Protein AF-A0A426FHK0-F1 (afdb_monomer)

Mean predicted aligned error: 11.16 Å

Structure (mmCIF, N/CA/C/O backbone):
data_AF-A0A426FHK0-F1
#
_entry.id   AF-A0A426FHK0-F1
#
loop_
_atom_site.group_PDB
_atom_site.id
_atom_site.type_symbol
_atom_site.label_atom_id
_atom_site.label_alt_id
_atom_site.label_comp_id
_atom_site.label_asym_id
_atom_site.label_entity_id
_atom_site.label_seq_id
_atom_site.pdbx_PDB_ins_code
_atom_site.Cartn_x
_atom_site.Cartn_y
_atom_site.Cartn_z
_atom_site.occupancy
_atom_site.B_iso_or_equiv
_atom_site.auth_seq_id
_atom_site.auth_comp_id
_atom_site.auth_asym_id
_atom_site.auth_atom_id
_atom_site.pdbx_PDB_model_num
ATOM 1 N N . MET A 1 1 ? 9.676 7.635 10.823 1.00 52.94 1 MET A N 1
ATOM 2 C CA . MET A 1 1 ? 9.022 7.946 12.114 1.00 52.94 1 MET A CA 1
ATOM 3 C C . MET A 1 1 ? 7.771 7.082 12.224 1.00 52.94 1 MET A C 1
ATOM 5 O O . MET A 1 1 ? 7.200 6.759 11.187 1.00 52.94 1 MET A O 1
ATOM 9 N N . ASN A 1 2 ? 7.398 6.645 13.428 1.00 59.31 2 ASN A N 1
ATOM 10 C CA . ASN A 1 2 ? 6.154 5.900 13.650 1.00 59.31 2 ASN A CA 1
ATOM 11 C C . ASN A 1 2 ? 5.075 6.903 14.071 1.00 59.31 2 ASN A C 1
ATOM 13 O O . ASN A 1 2 ? 5.326 7.711 14.965 1.00 59.31 2 ASN A O 1
ATOM 17 N N . ASN A 1 3 ? 3.898 6.847 13.451 1.00 66.69 3 ASN A N 1
ATOM 18 C CA . ASN A 1 3 ? 2.766 7.690 13.818 1.00 66.69 3 ASN A CA 1
ATOM 19 C C . ASN A 1 3 ? 1.783 6.835 14.621 1.00 66.69 3 ASN A C 1
ATOM 21 O O . ASN A 1 3 ? 1.228 5.860 14.111 1.00 66.69 3 ASN A O 1
ATOM 25 N N . ILE A 1 4 ? 1.584 7.202 15.884 1.00 64.81 4 ILE A N 1
ATOM 26 C CA . ILE A 1 4 ? 0.626 6.554 16.781 1.00 64.81 4 ILE A CA 1
ATOM 27 C C . ILE A 1 4 ? -0.571 7.489 16.928 1.00 64.81 4 ILE A C 1
ATOM 29 O O . ILE A 1 4 ? -0.408 8.659 17.297 1.00 64.81 4 ILE A O 1
ATOM 33 N N . TYR A 1 5 ? -1.762 6.974 16.621 1.00 65.25 5 TYR A N 1
ATOM 34 C CA . TYR A 1 5 ? -3.020 7.693 16.774 1.00 65.25 5 TYR A CA 1
ATOM 35 C C . TYR A 1 5 ? -3.831 7.049 17.894 1.00 65.25 5 TYR A C 1
ATOM 37 O O . TYR A 1 5 ? -4.200 5.876 17.820 1.00 65.25 5 TYR A O 1
ATOM 45 N N . LYS A 1 6 ? -4.123 7.836 18.931 1.00 58.91 6 LYS A N 1
ATOM 46 C CA . LYS A 1 6 ? -4.996 7.431 20.034 1.00 58.91 6 LYS A CA 1
ATOM 47 C C . LYS A 1 6 ? -6.370 8.044 19.847 1.00 58.91 6 LYS A C 1
ATOM 49 O O . LYS A 1 6 ? -6.482 9.255 19.664 1.00 58.91 6 LYS A O 1
ATOM 54 N N . VAL A 1 7 ? -7.403 7.215 19.919 1.00 53.34 7 VAL A N 1
ATOM 55 C CA . VAL A 1 7 ? -8.799 7.657 19.933 1.00 53.34 7 VAL A CA 1
ATOM 56 C C . VAL A 1 7 ? -9.235 7.738 21.388 1.00 53.34 7 VAL A C 1
ATOM 58 O O . VAL A 1 7 ? -9.191 6.743 22.098 1.00 53.34 7 VAL A O 1
ATOM 61 N N . ILE A 1 8 ? -9.602 8.929 21.852 1.00 52.72 8 ILE A N 1
ATOM 62 C CA . ILE A 1 8 ? -9.967 9.183 23.248 1.00 52.72 8 ILE A CA 1
ATOM 63 C C . ILE A 1 8 ? -11.397 9.713 23.282 1.00 52.72 8 ILE A C 1
ATOM 65 O O . ILE A 1 8 ? -11.731 10.645 22.554 1.00 52.72 8 ILE A O 1
ATOM 69 N N . PHE A 1 9 ? -12.244 9.165 24.150 1.00 49.53 9 PHE A N 1
ATOM 70 C CA . PHE A 1 9 ? -13.566 9.733 24.398 1.00 49.53 9 PHE A CA 1
ATOM 71 C C . PHE A 1 9 ? -13.461 10.937 25.344 1.00 49.53 9 PHE A C 1
ATOM 73 O O . PHE A 1 9 ? -13.079 10.803 26.509 1.00 49.53 9 PHE A O 1
ATOM 80 N N . ASN A 1 10 ? -13.797 12.132 24.857 1.00 45.72 10 ASN A N 1
ATOM 81 C CA . ASN A 1 10 ? -13.840 13.337 25.676 1.00 45.72 10 ASN A CA 1
ATOM 82 C C . ASN A 1 10 ? -15.209 13.449 26.359 1.00 45.72 10 ASN A C 1
ATOM 84 O O . ASN A 1 10 ? -16.203 13.802 25.727 1.00 45.72 10 ASN A O 1
ATOM 88 N N . LYS A 1 11 ? -15.241 13.196 27.672 1.00 41.22 11 LYS A N 1
ATOM 89 C CA . LYS A 1 11 ? -16.465 13.250 28.489 1.00 41.22 11 LYS A CA 1
ATOM 90 C C . LYS A 1 11 ? -17.076 14.653 28.599 1.00 41.22 11 LYS A C 1
ATOM 92 O O . LYS A 1 11 ? -18.283 14.758 28.773 1.00 41.22 11 LYS A O 1
ATOM 97 N N . ASN A 1 12 ? -16.277 15.713 28.467 1.00 42.00 12 ASN A N 1
ATOM 98 C CA . ASN A 1 12 ? -16.746 17.098 28.605 1.00 42.00 12 ASN A CA 1
ATOM 99 C C . ASN A 1 12 ? -17.460 17.591 27.346 1.00 42.00 12 ASN A C 1
ATOM 101 O O . ASN A 1 12 ? -18.351 18.429 27.429 1.00 42.00 12 ASN A O 1
ATOM 105 N N . THR A 1 13 ? -17.050 17.091 26.181 1.00 43.50 13 THR A N 1
ATOM 106 C CA . THR A 1 13 ? -17.640 17.463 24.890 1.00 43.50 13 THR A CA 1
ATOM 107 C C . THR A 1 13 ? -18.453 16.344 24.248 1.00 43.50 13 THR A C 1
ATOM 109 O O . THR A 1 13 ? -18.958 16.537 23.149 1.00 43.50 13 THR A O 1
ATOM 112 N N . GLN A 1 14 ? -18.576 15.193 24.919 1.00 46.47 14 GLN A N 1
ATOM 113 C CA . GLN A 1 14 ? -19.264 13.991 24.433 1.00 46.47 14 GLN A CA 1
ATOM 114 C C . GLN A 1 14 ? -18.861 13.600 22.999 1.00 46.47 14 GLN A C 1
ATOM 116 O O . GLN A 1 14 ? -19.688 13.187 22.193 1.00 46.47 14 GLN A O 1
ATOM 121 N N . GLN A 1 15 ? -17.571 13.731 22.674 1.00 45.12 15 GLN A N 1
ATOM 122 C CA . GLN A 1 15 ? -17.046 13.459 21.333 1.00 45.12 15 GLN A CA 1
ATOM 123 C C . GLN A 1 15 ? -15.801 12.569 21.392 1.00 45.12 15 GLN A C 1
ATOM 125 O O . GLN A 1 15 ? -15.019 12.635 22.345 1.00 45.12 15 GLN A O 1
ATOM 130 N N . PHE A 1 16 ? -15.560 11.787 20.341 1.00 46.69 16 PHE A N 1
ATOM 131 C CA . PHE A 1 16 ? -14.276 11.116 20.147 1.00 46.69 16 PHE A CA 1
ATOM 132 C C . PHE A 1 16 ? -13.240 12.118 19.621 1.00 46.69 16 PHE A C 1
ATOM 134 O O . PHE A 1 16 ? -13.472 12.817 18.636 1.00 46.69 16 PHE A O 1
ATOM 141 N N . VAL A 1 17 ? -12.091 12.199 20.289 1.00 49.06 17 VAL A N 1
ATOM 142 C CA . VAL A 1 17 ? -10.959 13.059 19.933 1.00 49.06 17 VAL A CA 1
ATOM 143 C C . VAL A 1 17 ? -9.779 12.179 19.563 1.00 49.06 17 VAL A C 1
ATOM 145 O O . VAL A 1 17 ? -9.379 11.303 20.327 1.00 49.06 17 VAL A O 1
ATOM 148 N N . VAL A 1 18 ? -9.196 12.440 18.397 1.00 51.94 18 VAL A N 1
ATOM 149 C CA . VAL A 1 18 ? -8.001 11.730 17.941 1.00 51.94 18 VAL A CA 1
ATOM 150 C C . VAL A 1 18 ? -6.781 12.552 18.281 1.0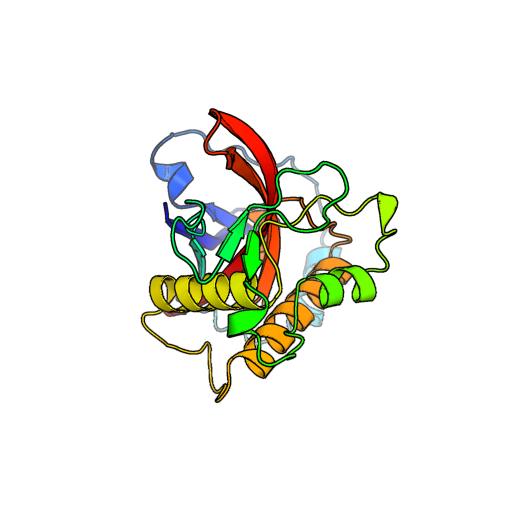0 51.94 18 VAL A C 1
ATOM 152 O O . VAL A 1 18 ? -6.649 13.691 17.834 1.00 51.94 18 VAL A O 1
ATOM 155 N N . VAL A 1 19 ? -5.880 11.971 19.060 1.00 56.06 19 VAL A N 1
ATOM 156 C CA . VAL A 1 19 ? -4.617 12.598 19.430 1.00 56.06 19 VAL A CA 1
ATOM 157 C C . VAL A 1 19 ? -3.503 11.836 18.728 1.00 56.06 19 VAL A C 1
ATOM 159 O O . VAL A 1 19 ? -3.281 10.657 19.004 1.00 56.06 19 VAL A O 1
ATOM 162 N N . SER A 1 20 ? -2.802 12.496 17.806 1.00 54.25 20 SER A N 1
ATOM 163 C CA . SER A 1 20 ? -1.524 11.983 1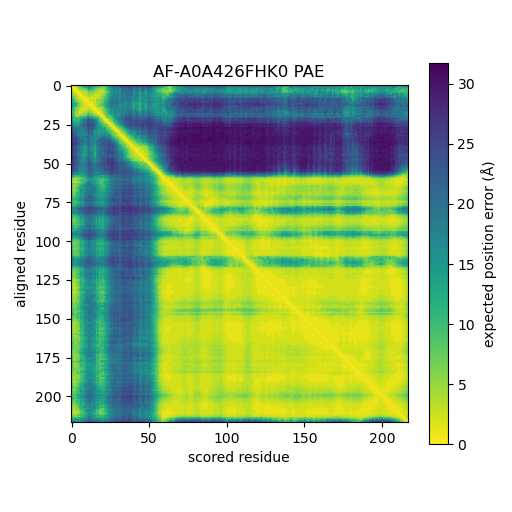7.318 1.00 54.25 20 SER A CA 1
ATOM 164 C C . SER A 1 20 ? -0.461 12.241 18.386 1.00 54.25 20 SER A C 1
ATOM 166 O O . SER A 1 20 ? -0.348 13.351 18.909 1.00 54.25 20 SER A O 1
ATOM 168 N N . GLU A 1 21 ? 0.347 11.238 18.730 1.00 54.12 21 GLU A N 1
ATOM 169 C CA . GLU A 1 21 ? 1.412 11.440 19.728 1.00 54.12 21 GLU A CA 1
ATOM 170 C C . GLU A 1 21 ? 2.512 12.399 19.237 1.00 54.12 21 GLU A C 1
ATOM 172 O O . GLU A 1 21 ? 3.200 13.017 20.047 1.00 54.12 21 GLU A O 1
ATOM 177 N N . LEU A 1 22 ? 2.596 12.638 17.924 1.00 44.56 22 LEU A N 1
ATOM 178 C CA . LEU A 1 22 ? 3.466 13.659 17.332 1.00 44.56 22 LEU A CA 1
ATOM 179 C C . LEU A 1 22 ? 3.013 15.102 17.618 1.00 44.56 22 LEU A C 1
ATOM 181 O O . LEU A 1 22 ? 3.840 16.007 17.595 1.00 44.56 22 LEU A O 1
ATOM 185 N N . ALA A 1 23 ? 1.744 15.337 17.971 1.00 39.69 23 ALA A N 1
ATOM 186 C CA . ALA A 1 23 ? 1.273 16.668 18.365 1.00 39.69 23 ALA A CA 1
ATOM 187 C C . ALA A 1 23 ? 1.668 17.054 19.805 1.00 39.69 23 ALA A C 1
ATOM 189 O O . ALA A 1 23 ? 1.521 18.213 20.190 1.00 39.69 23 ALA A O 1
ATOM 190 N N . LYS A 1 24 ? 2.200 16.120 20.613 1.00 42.47 24 LYS A N 1
ATOM 191 C CA . LYS A 1 24 ? 2.688 16.434 21.969 1.00 42.47 24 LYS A CA 1
ATOM 192 C C . LYS A 1 24 ? 4.061 17.110 21.990 1.00 42.47 24 LYS A C 1
ATOM 194 O O . LYS A 1 24 ? 4.387 17.724 23.000 1.00 42.47 24 LYS A O 1
ATOM 199 N N . SER A 1 25 ? 4.846 17.046 20.907 1.00 40.22 25 SER A N 1
ATOM 200 C CA . SER A 1 25 ? 6.163 17.707 20.840 1.00 40.22 25 SER A CA 1
ATOM 201 C C . SER A 1 25 ? 6.130 19.110 20.215 1.00 40.22 25 SER A C 1
ATOM 203 O O . SER A 1 25 ? 7.116 19.836 20.315 1.00 40.22 25 SER A O 1
ATOM 205 N N . SER A 1 26 ? 5.012 19.535 19.619 1.00 36.97 26 SER A N 1
ATOM 206 C CA . SER A 1 26 ? 4.812 20.910 19.151 1.00 36.97 26 SER A CA 1
ATOM 207 C C . SER A 1 26 ? 3.471 21.417 19.674 1.00 36.97 26 SER A C 1
ATOM 209 O O . SER A 1 26 ? 2.427 21.101 19.110 1.00 36.97 26 SER A O 1
ATOM 211 N N . GLY A 1 27 ? 3.480 22.156 20.784 1.00 35.62 27 GLY A N 1
ATOM 212 C CA . GLY A 1 27 ? 2.279 22.559 21.524 1.00 35.62 27 GLY A CA 1
ATOM 213 C C . GLY A 1 27 ? 1.307 23.474 20.767 1.00 35.62 27 GLY A C 1
ATOM 214 O O . GLY A 1 27 ? 1.214 24.656 21.082 1.00 35.62 27 GLY A O 1
ATOM 215 N N . LYS A 1 28 ? 0.544 22.934 19.811 1.00 34.41 28 LYS A N 1
ATOM 216 C CA . LYS A 1 28 ? -0.629 23.575 19.200 1.00 34.41 28 LYS A CA 1
ATOM 217 C C . LYS A 1 28 ? -1.689 22.526 18.859 1.00 34.41 28 LYS A C 1
ATOM 219 O O . LYS A 1 28 ? -1.675 21.919 17.796 1.00 34.41 28 LYS A O 1
ATOM 224 N N . SER A 1 29 ? -2.635 22.339 19.772 1.00 33.22 29 SER A N 1
ATOM 225 C CA . SER A 1 29 ? -3.920 21.695 19.506 1.00 33.22 29 SER A CA 1
ATOM 226 C C . SER A 1 29 ? -4.782 22.616 18.635 1.00 33.22 29 SER A C 1
ATOM 228 O O . SER A 1 29 ? -5.202 23.674 19.104 1.00 33.22 29 SER A O 1
ATOM 230 N N . SER A 1 30 ? -5.067 22.237 17.389 1.00 34.22 30 SER A N 1
ATOM 231 C CA . SER A 1 30 ? -6.123 22.865 16.588 1.00 34.22 30 SER A CA 1
ATOM 232 C C . SER A 1 30 ? -7.425 22.080 16.764 1.00 34.22 30 SER A C 1
ATOM 234 O O . SER A 1 30 ? -7.555 20.937 16.333 1.00 34.22 30 SER A O 1
ATOM 236 N N . ALA A 1 31 ? -8.392 22.687 17.452 1.00 33.94 31 ALA A N 1
ATOM 237 C CA . ALA A 1 31 ? -9.760 22.185 17.525 1.00 33.94 31 ALA A CA 1
ATOM 238 C C . ALA A 1 31 ? -10.475 22.423 16.181 1.00 33.94 31 ALA A C 1
ATOM 240 O O . ALA A 1 31 ? -10.338 23.493 15.588 1.00 33.94 31 ALA A O 1
ATOM 241 N N . LEU A 1 32 ? -11.238 21.434 15.707 1.00 30.78 32 LEU A N 1
ATOM 242 C CA . LEU A 1 32 ? -12.152 21.581 14.568 1.00 30.78 32 LEU A CA 1
ATOM 243 C C . LEU A 1 32 ? -13.399 22.399 14.973 1.00 30.78 32 LEU A C 1
ATOM 245 O O . LEU A 1 32 ? -13.741 22.431 16.160 1.00 30.78 32 LEU A O 1
ATOM 249 N N . PRO A 1 33 ? -14.068 23.083 14.021 1.00 28.50 33 PRO A N 1
ATOM 250 C CA . PRO A 1 33 ? -15.109 24.049 14.330 1.00 28.50 33 PRO A CA 1
ATOM 251 C C . PRO A 1 33 ? -16.371 23.389 14.887 1.00 28.50 33 PRO A C 1
ATOM 253 O O . PRO A 1 33 ? -16.770 22.292 14.502 1.00 28.50 33 PRO A O 1
ATOM 256 N N . LYS A 1 34 ? -16.993 24.125 15.803 1.00 29.39 34 LYS A N 1
ATOM 257 C CA . LYS A 1 34 ? -18.171 23.779 16.595 1.00 29.39 34 LYS A CA 1
ATOM 258 C C . LYS A 1 34 ? -19.403 23.651 15.684 1.00 29.39 34 LYS A C 1
ATOM 260 O O . LYS A 1 34 ? -20.061 24.648 15.406 1.00 29.39 34 LYS A O 1
ATOM 265 N N . ALA A 1 35 ? -19.718 22.449 15.210 1.00 34.94 35 ALA A N 1
ATOM 266 C CA . ALA A 1 35 ? -21.055 22.158 14.701 1.00 34.94 35 ALA A CA 1
ATOM 267 C C . ALA A 1 35 ? -21.950 21.854 15.909 1.00 34.94 35 ALA A C 1
ATOM 269 O O . ALA A 1 35 ? -21.649 20.967 16.705 1.00 34.94 35 ALA A O 1
ATOM 270 N N . GLN A 1 36 ? -22.996 22.652 16.096 1.00 36.56 36 GLN A N 1
ATOM 271 C CA . GLN A 1 36 ? -23.990 22.464 17.145 1.00 36.56 36 GLN A CA 1
ATOM 272 C C . GLN A 1 36 ? -24.935 21.359 16.674 1.00 36.56 36 GLN A C 1
ATOM 274 O O . GLN A 1 36 ? -25.621 21.529 15.669 1.00 36.56 36 GLN A O 1
ATOM 279 N N . VAL A 1 37 ? -24.892 20.199 17.326 1.00 36.31 37 VAL A N 1
ATOM 280 C CA . VAL A 1 37 ? -25.659 19.026 16.902 1.00 36.31 37 VAL A CA 1
ATOM 281 C C . VAL A 1 37 ? -26.637 18.657 18.011 1.00 36.31 37 VAL A C 1
ATOM 283 O O . VAL A 1 37 ? -26.233 18.187 19.071 1.00 36.31 37 VAL A O 1
ATOM 286 N N . ASP A 1 38 ? -27.918 18.933 17.767 1.00 34.78 38 ASP A N 1
ATOM 287 C CA . ASP A 1 38 ? -29.021 18.673 18.692 1.00 34.78 38 ASP A CA 1
ATOM 288 C C . ASP A 1 38 ? -29.294 17.168 18.882 1.00 34.78 38 ASP A C 1
ATOM 290 O O . ASP A 1 38 ? -28.879 16.318 18.088 1.00 34.78 38 ASP A O 1
ATOM 294 N N . GLY A 1 39 ? -30.033 16.852 19.955 1.00 34.59 39 GLY A N 1
ATOM 295 C CA . GLY A 1 39 ? -30.233 15.531 20.576 1.00 34.59 39 G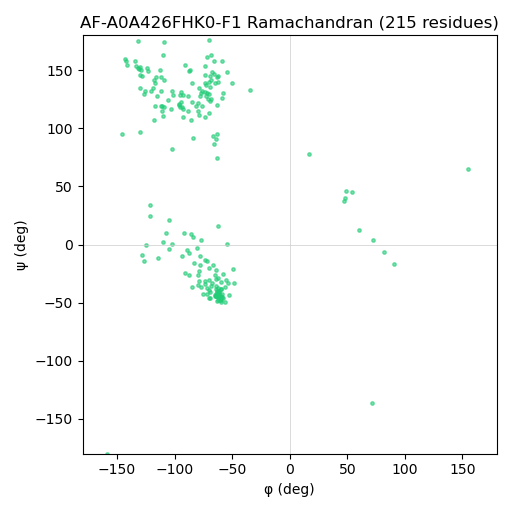LY A CA 1
ATOM 296 C C . GLY A 1 39 ? -30.737 14.368 19.707 1.00 34.59 39 GLY A C 1
ATOM 297 O O . GLY A 1 39 ? -30.834 13.247 20.203 1.00 34.59 39 GLY A O 1
ATOM 298 N N . LEU A 1 40 ? -30.973 14.573 18.410 1.00 38.34 40 LEU A N 1
ATOM 299 C CA . LEU A 1 40 ? -31.176 13.488 17.445 1.00 38.34 40 LEU A CA 1
ATOM 300 C C . LEU A 1 40 ? -29.920 12.619 17.277 1.00 38.34 40 LEU A C 1
ATOM 302 O O . LEU A 1 40 ? -30.044 11.418 17.049 1.00 38.34 40 LEU A O 1
ATOM 306 N N . PHE A 1 41 ? -28.718 13.179 17.465 1.00 41.66 41 PHE A N 1
ATOM 307 C CA . PHE A 1 41 ? -27.481 12.390 17.431 1.00 41.66 41 PHE A CA 1
ATOM 308 C C . PHE A 1 41 ? -27.366 11.409 18.604 1.00 41.66 41 PHE A C 1
ATOM 310 O O . PHE A 1 41 ? -26.851 10.312 18.419 1.00 41.66 41 PHE A O 1
ATOM 317 N N . SER A 1 42 ? -27.888 11.758 19.784 1.00 37.00 42 SER A N 1
ATOM 318 C CA . SER A 1 42 ? -27.840 10.882 20.965 1.00 37.00 42 SER A CA 1
ATOM 319 C C . SER A 1 42 ? -28.742 9.656 20.809 1.00 37.00 42 SER A C 1
ATOM 321 O O . SER A 1 42 ? -28.341 8.548 21.152 1.00 37.00 42 SER A O 1
ATOM 323 N N . LEU A 1 43 ? -29.945 9.837 20.256 1.00 36.16 43 LEU A N 1
ATOM 324 C CA . LEU A 1 43 ? -30.899 8.742 20.038 1.00 36.16 43 LEU A CA 1
ATOM 325 C C . LEU A 1 43 ? -30.483 7.831 18.875 1.00 36.16 43 LEU A C 1
ATOM 327 O O . LEU A 1 43 ? -30.707 6.621 18.920 1.00 36.16 43 LEU A O 1
ATOM 331 N N . LEU A 1 44 ? -29.852 8.396 17.839 1.00 42.56 44 LEU A N 1
ATOM 332 C CA . LEU A 1 44 ? -29.275 7.610 16.749 1.00 42.56 44 LEU A CA 1
ATOM 333 C C . LEU A 1 44 ? -28.065 6.792 17.237 1.00 42.56 44 LEU A C 1
ATOM 335 O O . LEU A 1 44 ? -27.872 5.662 16.801 1.00 42.56 44 LEU A O 1
ATOM 339 N N . PHE A 1 45 ? -27.274 7.341 18.164 1.00 43.75 45 PHE A N 1
ATOM 340 C CA . PHE A 1 45 ? -26.085 6.697 18.720 1.00 43.75 45 PHE A CA 1
ATOM 341 C C . PHE A 1 45 ? -26.426 5.489 19.606 1.00 43.75 45 PHE A C 1
ATOM 343 O O . PHE A 1 45 ? -25.845 4.424 19.415 1.00 43.75 45 PHE A O 1
ATOM 350 N N . GLU A 1 46 ? -27.404 5.592 20.511 1.00 38.47 46 GLU A N 1
ATOM 351 C CA . GLU A 1 46 ? -27.800 4.439 21.339 1.00 38.47 46 GLU A CA 1
ATOM 352 C C . GLU A 1 46 ? -28.386 3.282 20.516 1.00 38.47 46 GLU A C 1
ATOM 354 O O . GLU A 1 46 ? -28.113 2.119 20.809 1.00 38.47 46 GLU A O 1
ATOM 359 N N . ASN A 1 47 ? -29.128 3.583 19.445 1.00 43.53 47 ASN A N 1
ATOM 360 C CA . ASN A 1 47 ? -29.720 2.556 18.583 1.00 43.53 47 ASN A CA 1
ATOM 361 C C . ASN A 1 47 ? -28.730 1.941 17.576 1.00 43.53 47 ASN A C 1
ATOM 363 O O . ASN A 1 47 ? -28.921 0.797 17.169 1.00 43.53 47 ASN A O 1
ATOM 367 N N . LEU A 1 48 ? -27.677 2.664 17.171 1.00 45.38 48 LEU A N 1
ATOM 368 C CA . LEU A 1 48 ? -26.652 2.154 16.245 1.00 45.38 48 LEU A CA 1
ATOM 369 C C . LEU A 1 48 ? -25.462 1.485 16.953 1.00 45.38 48 LEU A C 1
ATOM 371 O O . LEU A 1 48 ? -24.807 0.636 16.351 1.00 45.38 48 LEU A O 1
ATOM 375 N N . PHE A 1 49 ? -25.187 1.834 18.215 1.00 43.72 49 PHE A N 1
ATOM 376 C CA . PHE A 1 49 ? -24.051 1.329 19.003 1.00 43.72 49 PHE A CA 1
ATOM 377 C C . PHE A 1 49 ? -24.496 0.620 20.292 1.00 43.72 49 PHE A C 1
ATOM 379 O O . PHE A 1 49 ? -23.821 0.713 21.316 1.00 43.72 49 PHE A O 1
ATOM 386 N N . GLY A 1 50 ? -25.647 -0.060 20.225 1.00 35.44 50 GLY A N 1
ATOM 387 C CA . GLY A 1 50 ? -26.372 -0.656 21.346 1.00 35.44 50 GLY A CA 1
ATOM 388 C C . GLY A 1 50 ? -25.518 -1.219 22.484 1.00 35.44 50 GLY A C 1
ATOM 389 O O . GLY A 1 50 ? -24.564 -1.961 22.264 1.00 35.44 50 GLY A O 1
ATOM 390 N N . ASN A 1 51 ? -25.924 -0.860 23.706 1.00 39.16 51 ASN A N 1
ATOM 391 C CA . ASN A 1 51 ? -25.733 -1.558 24.980 1.00 39.16 51 ASN A CA 1
ATOM 392 C C . ASN A 1 51 ? -24.643 -2.640 24.980 1.00 39.16 51 ASN A C 1
ATOM 394 O O . ASN A 1 51 ? -24.967 -3.820 24.894 1.00 39.16 51 ASN A O 1
ATOM 398 N N . ASN A 1 52 ? -23.377 -2.213 25.057 1.00 38.00 52 ASN A N 1
ATOM 399 C CA . ASN A 1 52 ? -22.206 -2.883 25.655 1.00 38.00 52 ASN A CA 1
ATOM 400 C C . ASN A 1 52 ? -20.919 -2.360 24.997 1.00 38.00 52 ASN A C 1
ATOM 402 O O . ASN A 1 52 ? -20.184 -3.107 24.351 1.00 38.00 52 ASN A O 1
ATOM 406 N N . ILE A 1 53 ? -20.598 -1.077 25.179 1.00 39.31 53 ILE A N 1
ATOM 407 C CA . ILE A 1 53 ? -19.231 -0.620 24.911 1.00 39.31 53 ILE A CA 1
ATOM 408 C C . ILE A 1 53 ? -18.409 -0.915 26.162 1.00 39.31 53 ILE A C 1
ATOM 410 O O . ILE A 1 53 ? -18.320 -0.104 27.083 1.00 39.31 53 ILE A O 1
ATOM 414 N N . ASN A 1 54 ? -17.796 -2.096 26.197 1.00 37.91 54 ASN A N 1
ATOM 415 C CA . ASN A 1 54 ? -16.536 -2.236 26.912 1.00 37.91 54 ASN A CA 1
ATOM 416 C C . ASN A 1 54 ? -15.568 -1.305 26.168 1.00 37.91 54 ASN A C 1
ATOM 418 O O . ASN A 1 54 ? -15.095 -1.632 25.079 1.00 37.91 54 ASN A O 1
ATOM 422 N N . LEU A 1 55 ? -15.416 -0.074 26.663 1.00 42.72 55 LEU A N 1
ATOM 423 C CA . LEU A 1 55 ? -14.503 0.913 26.102 1.00 42.72 55 LEU A CA 1
ATOM 424 C C . LEU A 1 55 ? -13.094 0.353 26.283 1.00 42.72 55 LEU A C 1
ATOM 426 O O . LEU A 1 55 ? -12.478 0.532 27.331 1.00 42.72 55 LEU A O 1
ATOM 430 N N . ASN A 1 56 ? -12.610 -0.379 25.282 1.00 43.16 56 ASN A N 1
ATOM 431 C CA . ASN A 1 56 ? -11.241 -0.856 25.239 1.00 43.16 56 ASN A CA 1
ATOM 432 C C . ASN A 1 56 ? -10.321 0.365 25.115 1.00 43.16 56 ASN A C 1
ATOM 434 O O . ASN A 1 56 ? -9.871 0.713 24.027 1.00 43.16 56 ASN A O 1
ATOM 438 N N . ASP A 1 57 ? -9.966 0.961 26.253 1.00 51.34 57 ASP A N 1
ATOM 439 C CA . ASP A 1 57 ? -8.916 1.978 26.460 1.00 51.34 57 ASP A CA 1
ATOM 440 C C . ASP A 1 57 ? -7.495 1.441 26.112 1.00 51.34 57 ASP A C 1
ATOM 442 O O . ASP A 1 57 ? -6.457 1.993 26.491 1.00 51.34 57 ASP A O 1
ATOM 446 N N . HIS A 1 58 ? -7.453 0.319 25.385 1.00 54.09 58 HIS A N 1
ATOM 447 C CA . HIS A 1 58 ? -6.311 -0.532 25.084 1.00 54.09 58 HIS A CA 1
ATOM 448 C C . HIS A 1 58 ? -6.094 -0.752 23.581 1.00 54.09 58 HIS A C 1
ATOM 450 O O . HIS A 1 58 ? -5.159 -1.466 23.232 1.00 54.09 58 HIS A O 1
ATOM 456 N N . GLN A 1 59 ? -6.920 -0.186 22.691 1.00 61.38 59 GLN A N 1
ATOM 457 C CA . GLN A 1 59 ? -6.754 -0.361 21.245 1.00 61.38 59 GLN A CA 1
ATOM 458 C C . GLN A 1 59 ? -6.343 0.957 20.580 1.00 61.38 59 GLN A C 1
ATOM 460 O O . GLN A 1 59 ? -7.068 1.948 20.628 1.00 61.38 59 GLN A O 1
ATOM 465 N N . GLU A 1 60 ? -5.168 0.973 19.954 1.00 77.69 60 GLU A N 1
ATOM 466 C CA . GLU A 1 60 ? -4.665 2.120 19.192 1.00 77.69 60 GLU A CA 1
ATOM 467 C C . GLU A 1 60 ? -4.343 1.716 17.755 1.00 77.69 60 GLU A C 1
ATOM 469 O O . GLU A 1 60 ? -3.956 0.575 17.495 1.00 77.69 60 GLU A O 1
ATOM 474 N N . VAL A 1 61 ? -4.484 2.661 16.822 1.00 84.56 61 VAL A N 1
ATOM 475 C CA . VAL A 1 61 ? -4.074 2.448 15.433 1.00 84.56 61 VAL A CA 1
ATOM 476 C C . VAL A 1 61 ? -2.658 2.975 15.262 1.00 84.56 61 VAL A C 1
ATOM 478 O O . VAL A 1 61 ? -2.366 4.153 15.496 1.00 84.56 61 VAL A O 1
ATOM 481 N N . ARG A 1 62 ? -1.769 2.088 14.829 1.00 86.25 62 ARG A N 1
ATOM 482 C CA . ARG A 1 62 ? -0.372 2.388 14.542 1.00 86.25 62 ARG A CA 1
ATOM 483 C C . ARG A 1 62 ? -0.131 2.347 13.040 1.00 86.25 62 ARG A C 1
ATOM 485 O O . ARG A 1 62 ? -0.631 1.475 12.334 1.00 86.25 62 ARG A O 1
ATOM 492 N N . THR A 1 63 ? 0.692 3.270 12.565 1.00 91.56 63 THR A N 1
ATOM 493 C CA . THR A 1 63 ? 1.224 3.258 11.201 1.00 91.56 63 THR A CA 1
ATOM 494 C C . THR A 1 63 ? 2.662 3.767 11.205 1.00 91.56 63 THR A C 1
ATOM 496 O O . THR A 1 63 ? 3.104 4.444 12.138 1.00 91.56 63 THR A O 1
ATOM 499 N N . ILE A 1 64 ? 3.418 3.445 10.165 1.00 88.88 64 ILE A N 1
ATOM 500 C CA . ILE A 1 64 ? 4.785 3.927 9.979 1.00 88.88 64 ILE A CA 1
ATOM 501 C C . ILE A 1 64 ? 4.953 4.418 8.552 1.00 88.88 64 ILE A C 1
ATOM 503 O O . ILE A 1 64 ? 4.302 3.917 7.640 1.00 88.88 64 ILE A O 1
ATOM 507 N N . THR A 1 65 ? 5.875 5.351 8.339 1.00 86.06 65 THR A N 1
ATOM 508 C CA . THR A 1 65 ? 6.336 5.632 6.978 1.00 86.06 65 THR A CA 1
ATOM 509 C C . THR A 1 65 ? 7.133 4.420 6.466 1.00 86.06 65 THR A C 1
ATOM 511 O O . THR A 1 65 ? 8.080 3.991 7.152 1.00 86.06 65 THR A O 1
ATOM 514 N N . PRO A 1 66 ? 6.771 3.847 5.302 1.00 87.75 66 PRO A N 1
ATOM 515 C CA . PRO A 1 66 ? 7.551 2.793 4.654 1.00 87.75 66 PRO A CA 1
ATOM 516 C C . PRO A 1 66 ? 8.972 3.275 4.335 1.00 87.75 66 PRO A C 1
ATOM 518 O O . PRO A 1 66 ? 9.221 4.477 4.245 1.00 87.75 66 PRO A O 1
ATOM 521 N N . ASN A 1 67 ? 9.927 2.356 4.165 1.00 87.00 67 ASN A N 1
ATOM 522 C CA . ASN A 1 67 ? 11.252 2.751 3.688 1.00 87.00 67 ASN A CA 1
ATOM 523 C C . ASN A 1 67 ? 11.169 3.092 2.193 1.00 87.00 67 ASN A C 1
ATOM 525 O O . ASN A 1 67 ? 10.996 2.196 1.372 1.00 87.00 67 ASN A O 1
ATOM 529 N N . LEU A 1 68 ? 11.298 4.379 1.865 1.00 90.50 68 LEU A N 1
ATOM 530 C CA . LEU A 1 68 ? 11.233 4.885 0.491 1.00 90.50 68 LEU A CA 1
ATOM 531 C C . LEU A 1 68 ? 12.607 4.971 -0.190 1.00 90.50 68 LEU A C 1
ATOM 533 O O . LEU A 1 68 ? 12.728 5.554 -1.266 1.00 90.50 68 LEU A O 1
ATOM 537 N N . GLN A 1 69 ? 13.656 4.417 0.425 1.00 91.81 69 GLN A N 1
ATOM 538 C CA . GLN A 1 69 ? 14.945 4.270 -0.242 1.00 91.81 69 GLN A CA 1
ATOM 539 C C . GLN A 1 69 ? 14.790 3.344 -1.449 1.00 91.81 69 GLN A C 1
ATOM 541 O O . GLN A 1 69 ? 14.403 2.178 -1.323 1.00 91.81 69 GLN A O 1
ATOM 546 N N . LEU A 1 70 ? 15.098 3.885 -2.627 1.00 93.19 70 LEU A N 1
ATOM 547 C CA . LEU A 1 70 ? 15.030 3.137 -3.871 1.00 93.19 70 LEU A CA 1
ATOM 548 C C . LEU A 1 70 ? 16.068 2.003 -3.863 1.00 93.19 70 LEU A C 1
ATOM 550 O O . LEU A 1 70 ? 17.191 2.201 -3.389 1.00 93.19 70 LEU A O 1
ATOM 554 N N . PRO A 1 71 ? 15.710 0.808 -4.360 1.00 93.06 71 PRO A N 1
ATOM 555 C CA . PRO A 1 71 ? 16.625 -0.325 -4.377 1.00 93.06 71 PRO A CA 1
ATOM 556 C C . PRO A 1 71 ? 17.822 -0.067 -5.302 1.00 93.06 71 PRO A C 1
ATOM 558 O O . PRO A 1 71 ? 17.682 0.555 -6.352 1.00 93.06 71 PRO A O 1
ATOM 561 N N . ASN A 1 72 ? 18.992 -0.602 -4.935 1.00 91.81 72 ASN A N 1
ATOM 562 C CA . ASN A 1 72 ? 20.204 -0.594 -5.769 1.00 91.81 72 ASN A CA 1
ATOM 563 C C . ASN A 1 72 ? 20.738 -2.009 -6.079 1.00 91.81 72 ASN A C 1
ATOM 565 O O . ASN A 1 72 ? 21.931 -2.198 -6.312 1.00 91.81 72 ASN A O 1
ATOM 569 N N . ASN A 1 73 ? 19.867 -3.015 -6.034 1.00 92.31 73 ASN A N 1
ATOM 570 C CA . ASN A 1 73 ? 20.221 -4.415 -6.260 1.00 92.31 73 ASN A CA 1
ATOM 571 C C . ASN A 1 73 ? 19.663 -4.920 -7.602 1.00 92.31 73 ASN A C 1
ATOM 573 O O . ASN A 1 73 ? 18.912 -4.217 -8.265 1.00 92.31 73 ASN A O 1
ATOM 577 N N . ARG A 1 74 ? 20.019 -6.151 -7.990 1.00 92.25 74 ARG A N 1
ATOM 578 C CA . ARG A 1 74 ? 19.613 -6.750 -9.276 1.00 92.25 74 ARG A CA 1
ATOM 579 C C . ARG A 1 74 ? 18.202 -7.345 -9.303 1.00 92.25 74 ARG A C 1
ATOM 581 O O . ARG A 1 74 ? 17.793 -7.828 -10.341 1.00 92.25 74 ARG A O 1
ATOM 588 N N . ILE A 1 75 ? 17.477 -7.340 -8.185 1.00 93.12 75 ILE A N 1
ATOM 589 C CA . ILE A 1 75 ? 16.098 -7.855 -8.146 1.00 93.12 75 ILE A CA 1
ATOM 590 C C . ILE A 1 75 ? 15.130 -6.814 -8.722 1.00 93.12 75 ILE A C 1
ATOM 592 O O . ILE A 1 75 ? 14.040 -7.167 -9.158 1.00 93.12 75 ILE A O 1
ATOM 596 N N . TYR A 1 76 ? 15.518 -5.535 -8.717 1.00 94.31 76 TYR A N 1
ATOM 597 C CA . TYR A 1 76 ? 14.651 -4.432 -9.107 1.00 94.31 76 TYR A CA 1
ATOM 598 C C . TYR A 1 76 ? 15.299 -3.528 -10.153 1.00 94.31 76 TYR A C 1
ATOM 600 O O . TYR A 1 76 ? 16.492 -3.229 -10.094 1.00 94.31 76 TYR A O 1
ATOM 608 N N . CYS A 1 77 ? 14.468 -3.009 -11.047 1.00 91.69 77 CYS A N 1
ATOM 609 C CA . CYS A 1 77 ? 14.802 -1.984 -12.021 1.00 91.69 77 CYS A CA 1
ATOM 610 C C . CYS A 1 77 ? 14.073 -0.675 -11.679 1.00 91.69 77 CYS A C 1
ATOM 612 O O . CYS A 1 77 ? 12.933 -0.686 -11.210 1.00 91.69 77 CYS A O 1
ATOM 614 N N . LEU A 1 78 ? 14.730 0.466 -11.915 1.00 91.62 78 LEU A N 1
ATOM 615 C CA . LEU A 1 78 ? 14.127 1.792 -11.744 1.00 91.62 78 LEU A CA 1
ATOM 616 C C . LEU A 1 78 ? 13.605 2.326 -13.082 1.00 91.62 78 LEU A C 1
ATOM 618 O O . LEU A 1 78 ? 14.378 2.578 -14.006 1.00 91.62 78 LEU A O 1
ATOM 622 N N . ASN A 1 79 ? 12.305 2.588 -13.144 1.00 84.00 79 ASN A N 1
ATOM 623 C CA . ASN A 1 79 ? 11.599 3.109 -14.307 1.00 84.00 79 ASN A CA 1
ATOM 624 C C . ASN A 1 79 ? 11.307 4.608 -14.143 1.00 84.00 79 ASN A C 1
ATOM 626 O O . ASN A 1 79 ? 10.206 5.038 -13.791 1.00 84.00 79 ASN A O 1
ATOM 630 N N . GLY A 1 80 ? 12.310 5.435 -14.445 1.00 69.38 80 GLY A N 1
ATOM 631 C CA . GLY A 1 80 ? 12.189 6.900 -14.415 1.00 69.38 80 GLY A CA 1
ATOM 632 C C . GLY A 1 80 ? 11.452 7.513 -15.616 1.00 69.38 80 GLY A C 1
ATOM 633 O O . GLY A 1 80 ? 11.399 8.737 -15.740 1.00 69.38 80 GLY A O 1
ATOM 634 N N . THR A 1 81 ? 10.916 6.702 -16.534 1.00 74.94 81 THR A N 1
ATOM 635 C CA . THR A 1 81 ? 10.243 7.209 -17.738 1.00 74.94 81 THR A CA 1
ATOM 636 C C . THR A 1 81 ? 8.867 7.802 -17.393 1.00 74.94 81 THR A C 1
ATOM 638 O O . THR A 1 81 ? 8.184 7.298 -16.495 1.00 74.94 81 THR A O 1
ATOM 641 N N . PRO A 1 82 ? 8.414 8.865 -18.086 1.00 71.50 82 PRO A N 1
ATOM 642 C CA . PRO A 1 82 ? 7.107 9.474 -17.817 1.00 71.50 82 PRO A CA 1
ATOM 643 C C . PRO A 1 82 ? 5.913 8.539 -18.053 1.00 71.50 82 PRO A C 1
ATOM 645 O O . PRO A 1 82 ? 4.898 8.683 -17.385 1.00 71.50 82 PRO 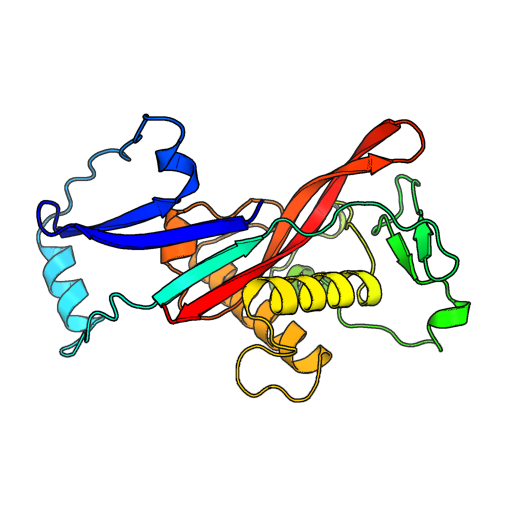A O 1
ATOM 648 N N . ASN A 1 83 ? 6.045 7.573 -18.967 1.00 77.75 83 ASN A N 1
ATOM 649 C CA . ASN A 1 83 ? 4.954 6.674 -19.362 1.00 77.75 83 ASN A CA 1
ATOM 650 C C . ASN A 1 83 ? 4.863 5.401 -18.505 1.00 77.75 83 ASN A C 1
ATOM 652 O O . ASN A 1 83 ? 3.962 4.593 -18.716 1.00 77.75 83 ASN A O 1
ATOM 656 N N . SER A 1 84 ? 5.797 5.186 -17.575 1.00 85.00 84 SER A N 1
ATOM 657 C CA . SER A 1 84 ? 5.721 4.039 -16.671 1.00 85.00 84 SER A CA 1
ATOM 658 C C . SER A 1 84 ? 4.636 4.251 -15.616 1.00 85.00 84 SER A C 1
ATOM 660 O O . SER A 1 84 ? 4.533 5.328 -15.030 1.00 85.00 84 SER A O 1
ATOM 662 N N . THR A 1 85 ? 3.868 3.205 -15.314 1.00 89.62 85 THR A N 1
ATOM 663 C CA . THR A 1 85 ? 2.863 3.223 -14.236 1.00 89.62 85 THR A CA 1
ATOM 664 C C . THR A 1 85 ? 3.469 2.949 -12.856 1.00 89.62 85 THR A C 1
ATOM 666 O O . THR A 1 85 ? 2.842 3.248 -11.838 1.00 89.62 85 THR A O 1
ATOM 669 N N . VAL A 1 86 ? 4.694 2.413 -12.807 1.00 93.50 86 VAL A N 1
ATOM 670 C CA . VAL A 1 86 ? 5.448 2.091 -11.584 1.00 93.50 86 VAL A CA 1
ATOM 671 C C . VAL A 1 86 ? 6.861 2.670 -11.658 1.00 93.50 86 VAL A C 1
ATOM 673 O O . VAL A 1 86 ? 7.456 2.728 -12.733 1.00 93.50 86 VAL A O 1
ATOM 676 N N . LEU A 1 87 ? 7.415 3.107 -10.530 1.00 95.06 87 LEU A N 1
ATOM 677 C CA . LEU A 1 87 ? 8.798 3.579 -10.448 1.00 95.06 87 LEU A CA 1
ATOM 678 C C . LEU A 1 87 ? 9.792 2.431 -10.232 1.00 95.06 87 LEU A C 1
ATOM 680 O O . LEU A 1 87 ? 10.893 2.476 -10.770 1.00 95.06 87 LEU A O 1
ATOM 684 N N . VAL A 1 88 ? 9.418 1.417 -9.456 1.00 95.50 88 VAL A N 1
ATOM 685 C CA . VAL A 1 88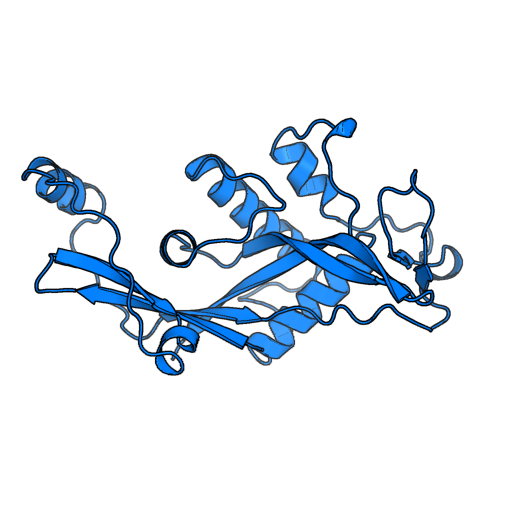 ? 10.246 0.242 -9.170 1.00 95.50 88 VAL A CA 1
ATOM 686 C C . VAL A 1 88 ? 9.561 -1.003 -9.716 1.00 95.50 88 VAL A C 1
ATOM 688 O O . VAL A 1 88 ? 8.462 -1.350 -9.294 1.00 95.50 88 VAL A O 1
ATOM 691 N N . GLU A 1 89 ? 10.210 -1.698 -10.634 1.00 93.69 89 GLU A N 1
ATOM 692 C CA . GLU A 1 89 ? 9.700 -2.943 -11.206 1.00 93.69 89 GLU A CA 1
ATOM 693 C C . GLU A 1 89 ? 10.632 -4.093 -10.846 1.00 93.69 89 GLU A C 1
ATOM 695 O O . GLU A 1 89 ? 11.846 -3.911 -10.742 1.00 93.69 89 GLU A O 1
ATOM 700 N N . THR A 1 90 ? 10.073 -5.270 -10.605 1.00 94.06 90 THR A N 1
ATOM 701 C CA . THR A 1 90 ? 10.858 -6.480 -10.381 1.00 94.06 90 THR A CA 1
ATOM 702 C C . THR A 1 90 ? 11.440 -6.941 -11.705 1.00 94.06 90 THR A C 1
ATOM 704 O O . THR A 1 90 ? 10.726 -7.047 -12.702 1.00 94.06 90 THR A O 1
ATOM 707 N N . ASP A 1 91 ? 12.738 -7.223 -11.709 1.00 91.31 91 ASP A N 1
ATOM 708 C CA . ASP A 1 91 ? 13.434 -7.702 -12.895 1.00 91.31 91 ASP A CA 1
ATOM 709 C C . ASP A 1 91 ? 12.774 -9.015 -13.380 1.00 91.31 91 ASP A C 1
ATOM 711 O O . ASP A 1 91 ? 12.612 -9.944 -12.573 1.00 91.31 91 ASP A O 1
ATOM 715 N N . PRO A 1 92 ? 12.359 -9.102 -14.665 1.00 88.56 92 PRO A N 1
ATOM 716 C CA . PRO A 1 92 ? 11.667 -10.255 -15.238 1.00 88.56 92 PRO A CA 1
ATOM 717 C C . PRO A 1 92 ? 12.319 -11.608 -14.941 1.00 88.56 92 PRO A C 1
ATOM 719 O O . PRO A 1 92 ? 11.588 -12.583 -14.728 1.00 88.56 92 PRO A O 1
ATOM 722 N N . ASP A 1 93 ? 13.651 -11.660 -14.840 1.00 90.62 93 ASP A N 1
ATOM 723 C CA . ASP A 1 93 ? 14.412 -12.881 -14.548 1.00 90.62 93 ASP A CA 1
ATOM 724 C C . ASP A 1 93 ? 14.097 -13.454 -13.153 1.00 90.62 93 ASP A C 1
ATOM 726 O O . ASP A 1 93 ? 14.254 -14.651 -12.906 1.00 90.62 93 ASP A O 1
ATOM 730 N N . PHE A 1 94 ? 13.579 -12.624 -12.243 1.00 88.19 94 PHE A N 1
ATOM 731 C CA . PHE A 1 94 ? 13.191 -12.997 -10.879 1.00 88.19 94 PHE A CA 1
ATOM 732 C C . PHE A 1 94 ? 11.678 -13.164 -10.705 1.00 88.19 94 PHE A C 1
ATOM 734 O O . PHE A 1 94 ? 11.211 -13.475 -9.606 1.00 88.19 94 PHE A O 1
ATOM 741 N N . THR A 1 95 ? 10.894 -12.979 -11.771 1.00 83.62 95 THR A N 1
ATOM 742 C CA . THR A 1 95 ? 9.428 -13.041 -11.687 1.00 83.62 95 THR A CA 1
ATOM 743 C C . THR A 1 95 ? 8.854 -14.435 -11.864 1.00 83.62 95 THR A C 1
ATOM 745 O O . THR A 1 95 ? 7.757 -14.712 -11.378 1.00 83.62 95 THR A O 1
ATOM 748 N N . ASN A 1 96 ? 9.566 -15.315 -12.573 1.00 83.12 96 ASN A N 1
ATOM 749 C CA . ASN A 1 96 ? 9.036 -16.601 -13.030 1.00 83.12 96 ASN A CA 1
ATOM 750 C C . ASN A 1 96 ? 7.636 -16.466 -13.679 1.00 83.12 96 ASN A C 1
ATOM 752 O O . ASN A 1 96 ? 6.751 -17.286 -13.445 1.00 83.12 96 ASN A O 1
ATOM 756 N N . GLN A 1 97 ? 7.408 -15.374 -14.426 1.00 77.38 97 GLN A N 1
ATOM 757 C CA . GLN A 1 97 ? 6.128 -15.014 -15.061 1.00 77.38 97 GLN A CA 1
ATOM 758 C C . GLN A 1 97 ? 4.944 -14.824 -14.093 1.00 77.38 97 GLN A C 1
ATOM 760 O O . GLN A 1 97 ? 3.787 -14.741 -14.519 1.00 77.38 97 GLN A O 1
ATOM 765 N N . LYS A 1 98 ? 5.194 -14.734 -12.783 1.00 85.44 98 LYS A N 1
ATOM 766 C CA . LYS A 1 98 ? 4.143 -14.500 -11.797 1.00 85.44 98 LYS A CA 1
ATOM 767 C C . LYS A 1 98 ? 3.642 -13.063 -11.910 1.00 85.44 98 LYS A C 1
ATOM 769 O O . LYS A 1 98 ? 4.416 -12.116 -11.867 1.00 85.44 98 LYS A O 1
ATOM 774 N N . ARG A 1 99 ? 2.320 -12.896 -11.989 1.00 85.81 99 ARG A N 1
ATOM 775 C CA . ARG A 1 99 ? 1.668 -11.606 -11.739 1.00 85.81 99 ARG A CA 1
ATOM 776 C C . ARG A 1 99 ? 1.245 -11.556 -10.283 1.00 85.81 99 ARG A C 1
ATOM 778 O O . ARG A 1 99 ? 0.458 -12.390 -9.839 1.00 85.81 99 ARG A O 1
ATOM 785 N N . TRP A 1 100 ? 1.785 -10.601 -9.542 1.00 92.38 100 TRP A N 1
ATOM 786 C CA . TRP A 1 100 ? 1.424 -10.392 -8.146 1.00 92.38 100 TRP A CA 1
ATOM 787 C C . TRP A 1 100 ? 0.226 -9.468 -8.026 1.00 92.38 100 TRP A C 1
ATOM 789 O O . TRP A 1 100 ? 0.047 -8.554 -8.832 1.00 92.38 100 TRP A O 1
ATOM 799 N N . LEU A 1 101 ? -0.563 -9.689 -6.979 1.00 95.69 101 LEU A N 1
ATOM 800 C CA . LEU A 1 101 ? -1.566 -8.733 -6.553 1.00 95.69 101 LEU A CA 1
ATOM 801 C C . LEU A 1 101 ? -0.888 -7.390 -6.238 1.00 95.69 101 LEU A C 1
ATOM 803 O O . LEU A 1 101 ? 0.096 -7.357 -5.496 1.00 95.69 101 LEU A O 1
ATOM 807 N N . SER A 1 102 ? -1.428 -6.312 -6.800 1.00 95.88 102 SER A N 1
ATOM 808 C CA . SER A 1 102 ? -0.940 -4.937 -6.668 1.00 95.88 102 SER A CA 1
ATOM 809 C C . SER A 1 102 ? -2.088 -3.984 -6.329 1.00 95.88 102 SER A C 1
ATOM 811 O O . SER A 1 102 ? -3.267 -4.351 -6.373 1.00 95.88 102 SER A O 1
ATOM 813 N N . SER A 1 103 ? -1.742 -2.726 -6.085 1.00 95.19 103 SER A N 1
ATOM 814 C CA . SER A 1 103 ? -2.650 -1.574 -6.010 1.00 95.19 103 SER A CA 1
ATOM 815 C C . SER A 1 103 ? -3.639 -1.419 -7.170 1.00 95.19 103 SER A C 1
ATOM 817 O O . SER A 1 103 ? -4.690 -0.808 -6.966 1.00 95.19 103 SER A O 1
ATOM 819 N N . ASP A 1 104 ? -3.384 -2.015 -8.3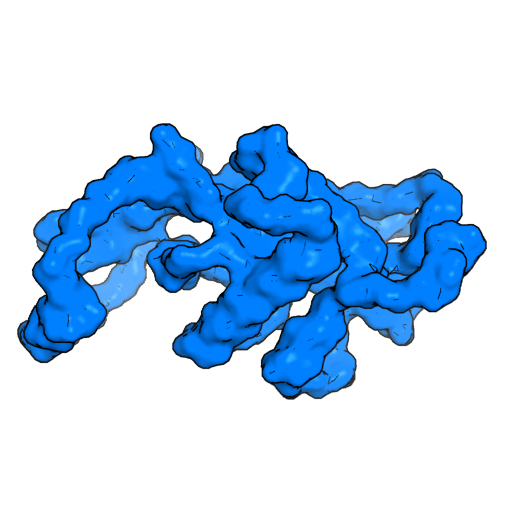46 1.00 93.62 104 ASP A N 1
ATOM 820 C CA . ASP A 1 104 ? -4.355 -2.028 -9.458 1.00 93.62 104 ASP A CA 1
ATOM 821 C C . ASP A 1 104 ? -5.694 -2.618 -9.015 1.00 93.62 104 ASP A C 1
ATOM 823 O O . ASP A 1 104 ? -6.756 -2.208 -9.477 1.00 93.62 104 ASP A O 1
ATOM 827 N N . TYR A 1 105 ? -5.654 -3.544 -8.057 1.00 96.00 105 TYR A N 1
ATOM 828 C CA . TYR A 1 105 ? -6.839 -4.089 -7.421 1.00 96.00 105 TYR A CA 1
ATOM 829 C C . TYR A 1 105 ? -7.731 -3.003 -6.801 1.00 96.00 105 TYR A C 1
ATOM 831 O O . TYR A 1 105 ? -8.932 -2.970 -7.071 1.00 96.00 105 TYR A O 1
ATOM 839 N N . MET A 1 106 ? -7.153 -2.092 -6.009 1.00 95.56 106 MET A N 1
ATOM 840 C CA . MET A 1 106 ? -7.906 -1.003 -5.378 1.00 95.56 106 MET A CA 1
ATOM 841 C C . MET A 1 106 ? -8.337 0.057 -6.392 1.00 95.56 106 MET A C 1
ATOM 843 O O . MET A 1 106 ? -9.455 0.555 -6.286 1.00 95.56 106 MET A O 1
ATOM 847 N N . PHE A 1 107 ? -7.500 0.378 -7.388 1.00 92.81 107 PHE A N 1
ATOM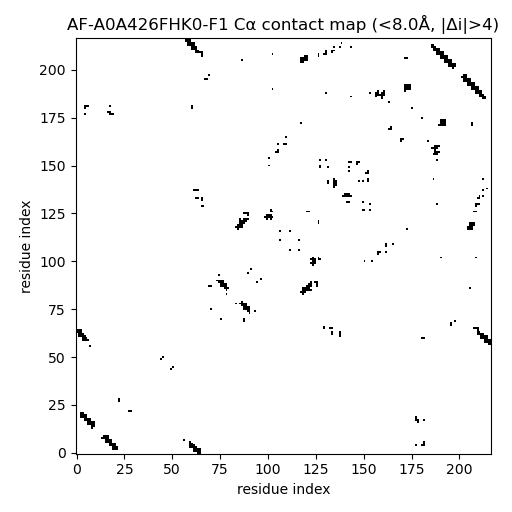 848 C CA . PHE A 1 107 ? -7.880 1.312 -8.456 1.00 92.81 107 PHE A CA 1
ATOM 849 C C . PHE A 1 107 ? -9.106 0.820 -9.220 1.00 92.81 107 PHE A C 1
ATOM 851 O O . PHE A 1 107 ? -10.056 1.578 -9.412 1.00 92.81 107 PHE A O 1
ATOM 858 N N . ASN A 1 108 ? -9.114 -0.461 -9.592 1.00 93.19 108 ASN A N 1
ATOM 859 C CA . ASN A 1 108 ? -10.234 -1.075 -10.293 1.00 93.19 108 ASN A CA 1
ATOM 860 C C . ASN A 1 108 ? -11.495 -1.108 -9.421 1.00 93.19 108 ASN A C 1
ATOM 862 O O . ASN A 1 108 ? -12.574 -0.756 -9.896 1.00 93.19 108 ASN A O 1
ATOM 866 N N . ALA A 1 109 ? -11.367 -1.479 -8.142 1.00 95.00 109 ALA A N 1
ATOM 867 C CA . ALA A 1 109 ? -12.497 -1.517 -7.214 1.00 95.00 109 ALA A CA 1
ATOM 868 C C . ALA A 1 109 ? -13.130 -0.129 -7.010 1.00 95.00 109 ALA A C 1
ATOM 870 O O . ALA A 1 109 ? -14.349 0.010 -7.056 1.00 95.00 109 ALA A O 1
ATOM 871 N N . LEU A 1 110 ? -12.300 0.911 -6.881 1.00 92.88 110 LEU A N 1
ATOM 872 C CA . LEU A 1 110 ? -12.733 2.300 -6.694 1.00 92.88 110 LEU A CA 1
ATOM 873 C C . LEU A 1 110 ? -13.025 3.037 -8.014 1.00 92.88 110 LEU A C 1
ATOM 875 O O . LEU A 1 110 ? -13.248 4.247 -7.997 1.00 92.88 110 LEU A O 1
ATOM 879 N N . ARG A 1 111 ? -13.042 2.320 -9.148 1.00 86.69 111 ARG A N 1
ATOM 880 C CA . ARG A 1 111 ? -13.361 2.843 -10.490 1.00 86.69 111 ARG A CA 1
ATOM 881 C C . ARG A 1 111 ? -12.509 4.052 -10.887 1.00 86.69 111 ARG A C 1
ATOM 883 O O . ARG A 1 111 ? -13.018 5.052 -11.390 1.00 86.69 111 ARG A O 1
ATOM 890 N N . TYR A 1 112 ? -11.206 3.968 -10.637 1.00 82.00 112 TYR A N 1
ATOM 891 C CA . TYR A 1 112 ? -10.264 4.996 -11.063 1.00 82.00 112 TYR A CA 1
ATOM 892 C C . TYR A 1 112 ? -10.098 5.011 -12.581 1.00 82.00 112 TYR A C 1
ATOM 894 O O . TYR A 1 112 ? -9.879 3.977 -13.208 1.00 82.00 112 TYR A O 1
ATOM 902 N N . GLU A 1 113 ? -10.116 6.212 -13.154 1.00 77.25 113 GLU A N 1
ATOM 903 C CA . GLU A 1 113 ? -9.732 6.425 -14.546 1.00 77.25 113 GLU A CA 1
ATOM 904 C C . GLU A 1 113 ? -8.214 6.238 -14.692 1.00 77.25 113 GLU A C 1
ATOM 906 O O . GLU A 1 113 ? -7.466 6.948 -14.010 1.00 77.25 113 GLU A O 1
ATOM 911 N N . PRO A 1 114 ? -7.724 5.358 -15.587 1.00 72.44 114 PRO A N 1
ATOM 912 C CA . PRO A 1 114 ? -6.294 5.064 -15.723 1.00 72.44 114 PRO A CA 1
ATOM 913 C C . PRO A 1 114 ? -5.419 6.307 -15.936 1.00 72.44 114 PRO A C 1
ATOM 915 O O . PRO A 1 114 ? -4.307 6.383 -15.424 1.00 72.44 114 PRO A O 1
ATOM 918 N N . ASN A 1 115 ? -5.949 7.321 -16.628 1.00 72.81 115 ASN A N 1
ATOM 919 C CA . ASN A 1 115 ? -5.246 8.575 -16.921 1.00 72.81 115 ASN A CA 1
ATOM 920 C C . ASN A 1 115 ? -5.104 9.504 -15.701 1.00 72.81 115 ASN A C 1
ATOM 922 O O . ASN A 1 115 ? -4.366 10.484 -15.759 1.00 72.81 115 ASN A O 1
ATOM 926 N N . LEU A 1 116 ? -5.836 9.231 -14.619 1.00 74.50 116 LEU A N 1
ATOM 927 C CA . LEU A 1 116 ? -5.814 10.003 -13.375 1.00 74.50 116 LEU A CA 1
ATOM 928 C C . LEU A 1 116 ? -5.044 9.289 -12.259 1.00 74.50 116 LEU A C 1
ATOM 930 O O . LEU A 1 116 ? -4.898 9.839 -11.165 1.00 74.50 116 LEU A O 1
ATOM 934 N N . VAL A 1 117 ? -4.565 8.067 -12.510 1.00 79.62 117 VAL A N 1
ATOM 935 C CA . VAL A 1 117 ? -3.790 7.304 -11.535 1.00 79.62 117 VAL A CA 1
ATOM 936 C C . VAL A 1 117 ? -2.374 7.866 -11.485 1.00 79.62 117 VAL A C 1
ATOM 938 O O . VAL A 1 117 ? -1.637 7.871 -12.469 1.00 79.62 117 VAL A O 1
ATOM 941 N N . GLN A 1 118 ? -1.989 8.352 -10.309 1.00 87.56 118 GLN A N 1
ATOM 942 C CA . GLN A 1 118 ? -0.620 8.770 -10.041 1.00 87.56 118 GLN A CA 1
ATOM 943 C C . GLN A 1 118 ? 0.332 7.567 -10.168 1.00 87.56 118 GLN A C 1
ATOM 945 O O . GLN A 1 118 ? -0.020 6.449 -9.788 1.00 87.56 118 GLN A O 1
ATOM 950 N N . LYS A 1 119 ? 1.559 7.800 -10.658 1.00 92.44 119 LYS A N 1
ATOM 951 C CA . LYS A 1 119 ? 2.606 6.769 -10.720 1.00 92.44 119 LYS A CA 1
ATOM 952 C C . LYS A 1 119 ? 2.761 6.083 -9.361 1.00 92.44 119 LYS A C 1
ATOM 954 O O . LYS A 1 119 ? 2.747 6.733 -8.319 1.00 92.44 119 LYS A O 1
ATOM 959 N N . ARG A 1 120 ? 2.930 4.769 -9.360 1.00 94.94 120 ARG A N 1
ATOM 960 C CA . ARG A 1 120 ? 3.131 3.984 -8.141 1.00 94.94 120 ARG A CA 1
ATOM 961 C C . ARG A 1 120 ? 4.594 3.847 -7.791 1.00 94.94 120 ARG A C 1
ATOM 963 O O . ARG A 1 120 ? 5.449 3.855 -8.673 1.00 94.94 120 ARG A O 1
ATOM 970 N N . LEU A 1 121 ? 4.882 3.642 -6.512 1.00 95.88 121 LEU A N 1
ATOM 971 C CA . LEU A 1 121 ? 6.247 3.400 -6.071 1.00 95.88 121 LEU A CA 1
ATOM 972 C C . LEU A 1 121 ? 6.807 2.110 -6.671 1.00 95.88 121 LEU A C 1
ATOM 974 O O . LEU A 1 121 ? 7.951 2.115 -7.109 1.00 95.88 121 LEU A O 1
ATOM 978 N N . GLY A 1 122 ? 6.023 1.036 -6.744 1.00 95.31 122 GLY A N 1
ATOM 979 C CA . GLY A 1 122 ? 6.486 -0.182 -7.389 1.00 95.31 122 GLY A CA 1
ATOM 980 C C . GLY A 1 122 ? 5.380 -1.116 -7.850 1.00 95.31 122 GLY A C 1
ATOM 981 O O . GLY A 1 122 ? 4.198 -0.813 -7.708 1.00 95.31 122 GLY A O 1
ATOM 982 N N . ASP A 1 123 ? 5.788 -2.232 -8.439 1.00 95.00 123 ASP A N 1
ATOM 983 C CA . ASP A 1 123 ? 4.900 -3.327 -8.819 1.00 95.00 123 ASP A CA 1
ATOM 984 C C . ASP A 1 123 ? 4.347 -4.096 -7.602 1.00 95.00 123 ASP A C 1
ATOM 986 O O . ASP A 1 123 ? 4.713 -3.851 -6.449 1.00 95.00 123 ASP A O 1
ATOM 990 N N . GLY A 1 124 ? 3.462 -5.066 -7.854 1.00 95.50 124 GLY A N 1
ATOM 991 C CA . GLY A 1 124 ? 2.830 -5.847 -6.785 1.00 95.50 124 GLY A CA 1
ATOM 992 C C . GLY A 1 124 ? 3.823 -6.613 -5.903 1.00 95.50 124 GLY A C 1
ATOM 993 O O . GLY A 1 124 ? 3.590 -6.760 -4.704 1.00 95.50 124 GLY A O 1
ATOM 994 N N . PHE A 1 125 ? 4.958 -7.066 -6.444 1.00 95.12 125 PHE A N 1
ATOM 995 C CA . PHE A 1 125 ? 5.970 -7.755 -5.640 1.00 95.12 125 PHE A CA 1
ATOM 996 C C . PHE A 1 125 ? 6.670 -6.790 -4.676 1.00 95.12 125 PHE A C 1
ATOM 998 O O . PHE A 1 125 ? 6.800 -7.081 -3.480 1.00 95.12 125 PHE A O 1
ATOM 1005 N N . TYR A 1 126 ? 7.067 -5.617 -5.171 1.00 96.31 126 TYR A N 1
ATOM 1006 C CA . TYR A 1 126 ? 7.679 -4.570 -4.363 1.00 96.31 126 TYR A CA 1
ATOM 1007 C C . TYR A 1 126 ? 6.706 -4.028 -3.303 1.00 96.31 126 TYR A C 1
ATOM 1009 O O . TYR A 1 126 ? 7.079 -3.895 -2.133 1.00 96.31 126 TYR A O 1
ATOM 1017 N N . GLU A 1 127 ? 5.447 -3.775 -3.673 1.00 97.12 127 GLU A N 1
ATOM 1018 C CA . GLU A 1 127 ? 4.393 -3.308 -2.763 1.00 97.12 127 GLU A CA 1
ATOM 1019 C C . GLU A 1 127 ? 4.127 -4.310 -1.629 1.00 97.12 127 GLU A C 1
ATOM 1021 O O . GLU A 1 127 ? 4.123 -3.931 -0.453 1.00 97.12 127 GLU A O 1
ATOM 1026 N N . GLN A 1 128 ? 3.975 -5.601 -1.946 1.00 96.69 128 GLN A N 1
ATOM 1027 C CA . GLN A 1 128 ? 3.763 -6.644 -0.937 1.00 96.69 128 GLN A CA 1
ATOM 1028 C C . GLN A 1 128 ? 4.946 -6.768 0.032 1.00 96.69 128 GLN A C 1
ATOM 1030 O O . GLN A 1 128 ? 4.745 -6.961 1.237 1.00 96.69 128 GLN A O 1
ATOM 1035 N N . ARG A 1 129 ? 6.188 -6.609 -0.455 1.00 95.75 129 ARG A N 1
ATOM 1036 C CA . ARG A 1 129 ? 7.374 -6.558 0.415 1.00 95.75 129 ARG A CA 1
ATOM 1037 C C . ARG A 1 129 ? 7.279 -5.396 1.405 1.00 95.75 129 ARG A C 1
ATOM 1039 O O . ARG A 1 129 ? 7.481 -5.619 2.599 1.00 95.75 129 ARG A O 1
ATOM 1046 N N . LEU A 1 130 ? 6.941 -4.191 0.939 1.00 97.00 130 LEU A N 1
ATOM 1047 C CA . LEU A 1 130 ? 6.794 -3.015 1.805 1.00 97.00 130 LEU A CA 1
ATOM 1048 C C . LEU A 1 130 ? 5.700 -3.204 2.859 1.00 97.00 130 LEU A C 1
ATOM 1050 O O . LEU A 1 130 ? 5.877 -2.810 4.010 1.00 97.00 130 LEU A O 1
ATOM 1054 N N . VAL A 1 131 ? 4.569 -3.803 2.490 1.00 97.56 131 VAL A N 1
ATOM 1055 C CA . VAL A 1 131 ? 3.469 -4.085 3.424 1.00 97.56 131 VAL A CA 1
ATOM 1056 C C . VAL A 1 131 ? 3.905 -5.071 4.506 1.00 97.56 131 VAL A C 1
ATOM 1058 O O . VAL A 1 131 ? 3.675 -4.831 5.691 1.00 97.56 131 VAL A O 1
ATOM 1061 N N . ARG A 1 132 ? 4.613 -6.141 4.130 1.00 96.25 132 ARG A N 1
ATOM 1062 C CA . ARG A 1 132 ? 5.170 -7.108 5.086 1.00 96.25 132 ARG A CA 1
ATOM 1063 C C . ARG A 1 132 ? 6.164 -6.462 6.050 1.00 96.25 132 ARG A C 1
ATOM 1065 O O . ARG A 1 132 ? 6.097 -6.709 7.252 1.00 96.25 132 ARG A O 1
ATOM 1072 N N . GLU A 1 133 ? 7.068 -5.627 5.543 1.00 95.94 133 GLU A N 1
ATOM 1073 C CA . GLU A 1 133 ? 8.032 -4.893 6.372 1.00 95.94 133 GLU A CA 1
ATOM 1074 C C . GLU A 1 133 ? 7.333 -3.959 7.363 1.00 95.94 133 GLU A C 1
ATOM 1076 O O . GLU A 1 133 ? 7.733 -3.878 8.525 1.00 95.94 133 GLU A O 1
ATOM 1081 N N . GLN A 1 134 ? 6.261 -3.289 6.937 1.00 96.50 134 GLN A N 1
ATOM 1082 C CA . GLN A 1 134 ? 5.460 -2.450 7.824 1.00 96.50 134 GLN A CA 1
ATOM 1083 C C . GLN A 1 134 ? 4.792 -3.255 8.932 1.00 96.50 134 GLN A C 1
ATOM 1085 O O . GLN A 1 134 ? 4.924 -2.887 10.096 1.00 96.50 134 GLN A O 1
ATOM 1090 N N . ILE A 1 135 ? 4.128 -4.363 8.598 1.00 95.06 135 ILE A N 1
ATOM 1091 C CA . ILE A 1 135 ? 3.478 -5.235 9.586 1.00 95.06 135 ILE A CA 1
ATOM 1092 C C . ILE A 1 135 ? 4.494 -5.743 10.606 1.00 95.06 135 ILE A C 1
ATOM 1094 O O . ILE A 1 135 ? 4.254 -5.647 11.812 1.00 95.06 135 ILE A O 1
ATOM 1098 N N . ASN A 1 136 ? 5.654 -6.210 10.138 1.00 94.25 136 ASN A N 1
ATOM 1099 C CA . ASN A 1 136 ? 6.718 -6.683 11.011 1.00 94.25 136 ASN A CA 1
ATOM 1100 C C . ASN A 1 136 ? 7.222 -5.581 11.949 1.00 94.25 136 ASN A C 1
ATOM 1102 O O . ASN A 1 136 ? 7.324 -5.800 13.151 1.00 94.25 136 ASN A O 1
ATOM 1106 N N . ARG A 1 137 ? 7.457 -4.370 11.439 1.00 92.44 137 ARG A N 1
ATOM 1107 C CA . ARG A 1 137 ? 7.913 -3.237 12.259 1.00 92.44 137 ARG A CA 1
ATOM 1108 C C . ARG A 1 137 ? 6.843 -2.706 13.217 1.00 92.44 137 ARG A C 1
ATOM 1110 O O . ARG A 1 137 ? 7.191 -2.182 14.271 1.00 92.44 137 ARG A O 1
ATOM 1117 N N . LEU A 1 138 ? 5.566 -2.810 12.854 1.00 88.75 138 LEU A N 1
ATOM 1118 C CA . LEU A 1 138 ? 4.435 -2.359 13.670 1.00 88.75 138 LEU A CA 1
ATOM 1119 C C . LEU A 1 138 ? 4.113 -3.324 14.814 1.00 88.75 138 LEU A C 1
ATOM 1121 O O . LEU A 1 138 ? 3.714 -2.882 15.892 1.00 88.75 138 LEU A O 1
ATOM 1125 N N . THR A 1 139 ? 4.262 -4.629 14.570 1.00 87.88 139 THR A N 1
ATOM 1126 C CA . THR A 1 139 ? 3.700 -5.676 15.442 1.00 87.88 139 THR A CA 1
ATOM 1127 C C . THR A 1 139 ? 4.710 -6.720 15.917 1.00 87.88 139 THR A C 1
ATOM 1129 O O . THR A 1 139 ? 4.401 -7.494 16.819 1.00 87.88 139 THR A O 1
ATOM 1132 N N . GLY A 1 140 ? 5.894 -6.791 15.305 1.00 90.81 140 GLY A N 1
ATOM 1133 C CA . GLY A 1 140 ? 6.862 -7.874 15.502 1.00 90.81 140 GLY A CA 1
ATOM 1134 C C . GLY A 1 140 ? 6.452 -9.207 14.862 1.00 90.81 140 GLY A C 1
ATOM 1135 O O . GLY A 1 140 ? 7.145 -10.205 15.043 1.00 90.81 140 GLY A O 1
ATOM 1136 N N . ARG A 1 141 ? 5.332 -9.256 14.127 1.00 90.75 141 ARG A N 1
ATOM 1137 C CA . ARG A 1 141 ? 4.758 -10.484 13.554 1.00 90.75 141 ARG A CA 1
ATOM 1138 C C . ARG A 1 141 ? 4.896 -10.517 12.036 1.00 90.75 141 ARG A C 1
ATOM 1140 O O . ARG A 1 141 ? 5.132 -9.500 11.391 1.00 90.75 141 ARG A O 1
ATOM 1147 N N . GLN A 1 142 ? 4.737 -11.706 11.462 1.00 91.50 142 GLN A N 1
ATOM 1148 C CA . GLN A 1 142 ? 4.692 -11.887 10.008 1.00 91.50 142 GLN A CA 1
ATOM 1149 C C . GLN A 1 142 ? 3.316 -11.531 9.418 1.00 91.50 142 GLN A C 1
ATOM 1151 O O . GLN A 1 142 ? 3.243 -10.997 8.311 1.00 91.50 142 GLN A O 1
ATOM 1156 N N . PHE A 1 143 ? 2.246 -11.813 10.165 1.00 94.88 143 PHE A N 1
ATOM 1157 C CA . PHE A 1 143 ? 0.860 -11.615 9.751 1.00 94.88 143 PHE A CA 1
ATOM 1158 C C . PHE A 1 143 ? 0.055 -10.860 10.818 1.00 94.88 143 PHE A C 1
ATOM 1160 O O . PHE A 1 143 ? 0.358 -10.932 12.013 1.00 94.88 143 PHE A O 1
ATOM 1167 N N . LEU A 1 144 ? -0.978 -10.149 10.371 1.00 89.69 144 LEU A N 1
ATOM 1168 C CA . LEU A 1 144 ? -2.010 -9.529 11.194 1.00 89.69 144 LEU A CA 1
ATOM 1169 C C . LEU A 1 144 ? -3.133 -10.549 11.424 1.00 89.69 144 LEU A C 1
ATOM 1171 O O . LEU A 1 144 ? -3.789 -10.974 10.486 1.00 89.69 144 LEU A O 1
ATOM 1175 N N . GLY A 1 145 ? -3.370 -10.987 12.658 1.00 87.62 145 GLY A N 1
ATOM 1176 C CA . GLY A 1 145 ? -4.381 -12.020 12.927 1.00 87.62 145 GLY A CA 1
ATOM 1177 C C . GLY A 1 145 ? -3.969 -13.416 12.435 1.00 87.62 145 GLY A C 1
ATOM 1178 O O . GLY A 1 145 ? -2.834 -13.832 12.656 1.00 87.62 145 GLY A O 1
ATOM 1179 N N . ASN A 1 146 ? -4.897 -14.147 11.806 1.00 90.06 146 ASN A N 1
ATOM 1180 C CA . ASN A 1 146 ? -4.773 -15.591 11.537 1.00 90.06 146 ASN A CA 1
ATOM 1181 C C . ASN A 1 146 ? -4.450 -15.939 10.068 1.00 90.06 146 ASN A C 1
ATOM 1183 O O . ASN A 1 146 ? -4.731 -17.058 9.636 1.00 90.06 146 ASN A O 1
ATOM 1187 N N . TYR A 1 147 ? -3.905 -15.007 9.278 1.00 94.88 147 TYR A N 1
ATOM 1188 C CA . TYR A 1 147 ? -3.507 -15.315 7.898 1.00 94.88 147 TYR A CA 1
ATOM 1189 C C . TYR A 1 147 ? -2.333 -16.295 7.852 1.00 94.88 147 TYR A C 1
ATOM 1191 O O . TYR A 1 147 ? -1.456 -16.289 8.718 1.00 94.88 147 TYR A O 1
ATOM 1199 N N . THR A 1 148 ? -2.307 -17.113 6.803 1.00 92.88 148 THR A N 1
ATOM 1200 C CA . THR A 1 148 ? -1.263 -18.117 6.559 1.00 92.88 148 THR A CA 1
ATOM 1201 C C . THR A 1 148 ? -0.430 -17.825 5.310 1.00 92.88 148 THR A C 1
ATOM 1203 O O . THR A 1 148 ? 0.630 -18.424 5.137 1.00 92.88 148 THR A O 1
ATOM 1206 N N . ASP A 1 149 ? -0.851 -16.876 4.468 1.00 94.81 149 ASP A N 1
ATOM 1207 C CA . ASP A 1 149 ? -0.131 -16.446 3.272 1.00 94.81 149 ASP A CA 1
ATOM 1208 C C . ASP A 1 149 ? -0.220 -14.924 3.055 1.00 94.81 149 ASP A C 1
ATOM 1210 O O . ASP A 1 149 ? -1.128 -14.242 3.536 1.00 94.81 149 ASP A O 1
ATOM 1214 N N . PHE A 1 150 ? 0.776 -14.369 2.358 1.00 93.81 150 PHE A N 1
ATOM 1215 C CA . PHE A 1 150 ? 0.903 -12.919 2.181 1.00 93.81 150 PHE A CA 1
ATOM 1216 C C . PHE A 1 150 ? -0.116 -12.335 1.201 1.00 93.81 150 PHE A C 1
ATOM 1218 O O . PHE A 1 150 ? -0.522 -11.188 1.380 1.00 93.81 150 PHE A O 1
ATOM 1225 N N . ASP A 1 151 ? -0.522 -13.100 0.187 1.00 95.12 151 ASP A N 1
ATOM 1226 C CA . ASP A 1 151 ? -1.383 -12.600 -0.885 1.00 95.12 151 ASP A CA 1
ATOM 1227 C C . ASP A 1 151 ? -2.829 -12.461 -0.381 1.00 95.12 151 ASP A C 1
ATOM 1229 O O . ASP A 1 151 ? -3.456 -11.418 -0.578 1.00 95.12 151 ASP A O 1
ATOM 1233 N N . SER A 1 152 ? -3.324 -13.444 0.383 1.00 96.94 152 SER A N 1
ATOM 1234 C CA . SER A 1 152 ? -4.644 -13.393 1.023 1.00 96.94 152 SER A CA 1
ATOM 1235 C C . SER A 1 152 ? -4.743 -12.275 2.058 1.00 96.94 152 SER A C 1
ATOM 1237 O O . SER A 1 152 ? -5.715 -11.516 2.037 1.00 96.94 152 SER A O 1
ATOM 1239 N N . GLN A 1 153 ? -3.719 -12.104 2.903 1.00 97.56 153 GLN A N 1
ATOM 1240 C CA . GLN A 1 153 ? -3.655 -10.985 3.840 1.00 97.56 153 GLN A CA 1
ATOM 1241 C C . GLN A 1 153 ? -3.669 -9.652 3.098 1.00 97.56 153 GLN A C 1
ATOM 1243 O O . GLN A 1 153 ? -4.442 -8.760 3.440 1.00 97.56 153 GLN A O 1
ATOM 1248 N N . TYR A 1 154 ? -2.816 -9.499 2.084 1.00 98.19 154 TYR A N 1
ATOM 1249 C CA . TYR A 1 154 ? -2.719 -8.244 1.356 1.00 98.19 154 TYR A CA 1
ATOM 1250 C C . TYR A 1 154 ? -4.043 -7.887 0.676 1.00 98.19 154 TYR A C 1
ATOM 1252 O O . TYR A 1 154 ? -4.523 -6.760 0.807 1.00 98.19 154 TYR A O 1
ATOM 1260 N N . LYS A 1 155 ? -4.697 -8.870 0.050 1.00 98.06 155 LYS A N 1
ATOM 1261 C CA . LYS A 1 155 ? -6.034 -8.710 -0.525 1.00 98.06 155 LYS A CA 1
ATOM 1262 C C . LYS A 1 155 ? -7.073 -8.315 0.519 1.00 98.06 155 LYS A C 1
ATOM 1264 O O . LYS A 1 155 ? -7.872 -7.418 0.262 1.00 98.06 155 LYS A O 1
ATOM 1269 N N . ALA A 1 156 ? -7.072 -8.956 1.686 1.00 98.25 156 ALA A N 1
ATOM 1270 C CA . ALA A 1 156 ? -8.015 -8.651 2.757 1.00 98.25 156 ALA A CA 1
ATOM 1271 C C . ALA A 1 156 ? -7.830 -7.224 3.299 1.00 98.25 156 ALA A C 1
ATOM 1273 O O . ALA A 1 156 ? -8.809 -6.495 3.450 1.00 98.25 156 ALA A O 1
ATOM 1274 N N . LEU A 1 157 ? -6.582 -6.792 3.498 1.00 98.50 157 LEU A N 1
ATOM 1275 C CA . LEU A 1 157 ? -6.260 -5.427 3.921 1.00 98.50 157 LEU A CA 1
ATOM 1276 C C . LEU A 1 157 ? -6.678 -4.383 2.875 1.00 98.50 157 LEU A C 1
ATOM 1278 O O . LEU A 1 157 ? -7.170 -3.314 3.235 1.00 98.50 157 LEU A O 1
ATOM 1282 N N . MET A 1 158 ? -6.517 -4.685 1.583 1.00 98.62 158 MET A N 1
ATOM 1283 C CA . MET A 1 158 ? -6.998 -3.815 0.505 1.00 98.62 158 MET A CA 1
ATOM 1284 C C . MET A 1 158 ? -8.525 -3.793 0.413 1.00 98.62 158 MET A C 1
ATOM 1286 O O . MET A 1 158 ? -9.094 -2.727 0.214 1.00 98.62 158 MET A O 1
ATOM 1290 N N . ASN A 1 159 ? -9.209 -4.926 0.606 1.00 98.56 159 ASN A N 1
ATOM 1291 C CA . ASN A 1 159 ? -10.676 -4.977 0.664 1.00 98.56 159 ASN A CA 1
ATOM 1292 C C . ASN A 1 159 ? -11.229 -4.088 1.779 1.00 98.56 159 ASN A C 1
ATOM 1294 O O . ASN A 1 159 ? -12.177 -3.329 1.565 1.00 98.56 159 ASN A O 1
ATOM 1298 N N . ALA A 1 160 ? -10.619 -4.162 2.962 1.00 97.94 160 ALA A N 1
ATOM 1299 C CA . ALA A 1 160 ? -10.968 -3.306 4.084 1.00 97.94 160 ALA A CA 1
ATOM 1300 C C . ALA A 1 160 ? -10.696 -1.821 3.766 1.00 97.94 160 ALA A C 1
ATOM 1302 O O . ALA A 1 160 ? -11.545 -0.970 4.037 1.00 97.94 160 ALA A O 1
ATOM 1303 N N . GLY A 1 161 ? -9.580 -1.513 3.093 1.00 97.94 161 GLY A N 1
ATOM 1304 C CA . GLY A 1 161 ? -9.275 -0.171 2.585 1.00 97.94 161 GLY A CA 1
ATOM 1305 C C . GLY A 1 161 ? -10.292 0.352 1.560 1.00 97.94 161 GLY A C 1
ATOM 1306 O O . GLY A 1 161 ? -10.714 1.500 1.660 1.00 97.94 161 GLY A O 1
ATOM 1307 N N . VAL A 1 162 ? -10.736 -0.480 0.610 1.00 98.19 162 VAL A N 1
ATOM 1308 C CA . VAL A 1 162 ? -11.786 -0.135 -0.372 1.00 98.19 162 VAL A CA 1
ATOM 1309 C C . VAL A 1 162 ? -13.102 0.158 0.342 1.00 98.19 162 VAL A C 1
ATOM 1311 O O . VAL A 1 162 ? -13.700 1.202 0.109 1.00 98.19 162 VAL A O 1
ATOM 1314 N N . THR A 1 163 ? -13.502 -0.708 1.275 1.00 97.19 163 THR A N 1
ATOM 1315 C CA . THR A 1 163 ? -14.741 -0.539 2.054 1.00 97.19 163 THR A CA 1
ATOM 1316 C C . THR A 1 163 ? -14.717 0.778 2.836 1.00 97.19 163 THR A C 1
ATOM 1318 O O . THR A 1 163 ? -15.700 1.520 2.877 1.00 97.19 163 THR A O 1
ATOM 1321 N N . PHE A 1 164 ? -13.572 1.097 3.445 1.00 95.69 164 PHE A N 1
ATOM 1322 C CA . PHE A 1 164 ? -13.367 2.354 4.152 1.00 95.69 164 PHE A CA 1
ATOM 1323 C C . PHE A 1 164 ? -13.429 3.561 3.205 1.00 95.69 164 PHE A C 1
ATOM 1325 O O . PHE A 1 164 ? -14.084 4.558 3.513 1.00 95.69 164 PHE A O 1
ATOM 1332 N N . ALA A 1 165 ? -12.807 3.464 2.030 1.00 95.88 165 ALA A N 1
ATOM 1333 C CA . ALA A 1 165 ? -12.828 4.526 1.034 1.00 95.88 165 ALA A CA 1
ATOM 1334 C C . ALA A 1 165 ? -14.224 4.813 0.497 1.00 95.88 165 ALA A C 1
ATOM 1336 O O . ALA A 1 165 ? -14.599 5.976 0.412 1.00 95.88 165 ALA A O 1
ATOM 1337 N N . GLU A 1 166 ? -15.009 3.785 0.187 1.00 95.06 166 GLU A N 1
ATOM 1338 C CA . GLU A 1 166 ? -16.388 3.947 -0.277 1.00 95.06 166 GLU A CA 1
ATOM 1339 C C . GLU A 1 166 ? -17.255 4.610 0.799 1.00 95.06 166 GLU A C 1
ATOM 1341 O O . GLU A 1 166 ? -17.966 5.575 0.516 1.00 95.06 166 GLU A O 1
ATOM 1346 N N . LYS A 1 167 ? -17.131 4.165 2.058 1.00 93.44 167 LYS A N 1
ATOM 1347 C CA . LYS A 1 167 ? -17.884 4.723 3.191 1.00 93.44 167 LYS A CA 1
ATOM 1348 C C . LYS A 1 167 ? -17.614 6.214 3.414 1.00 93.44 167 LYS A C 1
ATOM 1350 O O . LYS A 1 167 ? -18.529 6.951 3.771 1.00 93.44 167 LYS A O 1
ATOM 1355 N N . PHE A 1 168 ? -16.368 6.648 3.236 1.00 90.56 168 PHE A N 1
ATOM 1356 C CA . PHE A 1 168 ? -15.938 8.026 3.498 1.00 90.56 168 PHE A CA 1
ATOM 1357 C C . PHE A 1 168 ? -15.670 8.841 2.223 1.00 90.56 168 PHE A C 1
ATOM 1359 O O . PHE A 1 168 ? -15.151 9.953 2.311 1.00 90.56 168 PHE A O 1
ATOM 1366 N N . ASN A 1 169 ? -16.039 8.309 1.051 1.00 92.62 169 ASN A N 1
ATOM 1367 C CA . ASN A 1 169 ? -15.801 8.898 -0.269 1.00 92.62 169 ASN A CA 1
ATOM 1368 C C . ASN A 1 169 ? -14.342 9.364 -0.471 1.00 92.62 169 ASN A C 1
ATOM 1370 O O . ASN A 1 169 ? -14.070 10.489 -0.902 1.00 92.62 169 ASN A O 1
ATOM 1374 N N . LEU A 1 170 ? -13.390 8.510 -0.092 1.00 91.94 170 LEU A N 1
ATOM 1375 C CA . LEU A 1 170 ? -11.965 8.818 -0.131 1.00 91.94 170 LEU A CA 1
ATOM 1376 C C . LEU A 1 170 ? -11.354 8.501 -1.487 1.00 91.94 170 LEU A C 1
ATOM 1378 O O . LEU A 1 170 ? -11.733 7.559 -2.181 1.00 91.94 170 LEU A O 1
ATOM 1382 N N . ARG A 1 171 ? -10.321 9.275 -1.810 1.00 91.75 171 ARG A N 1
ATOM 1383 C CA . ARG A 1 171 ? -9.471 9.071 -2.975 1.00 91.75 171 ARG A CA 1
ATOM 1384 C C . ARG A 1 171 ? -8.075 8.648 -2.530 1.00 91.75 171 ARG A C 1
ATOM 1386 O O . ARG A 1 171 ? -7.483 9.285 -1.662 1.00 91.75 171 ARG A O 1
ATOM 1393 N N . LEU A 1 172 ? -7.546 7.599 -3.154 1.00 92.81 172 LEU A N 1
ATOM 1394 C CA . LEU A 1 172 ? -6.140 7.212 -3.069 1.00 92.81 172 LEU A CA 1
ATOM 1395 C C . LEU A 1 172 ? -5.239 8.387 -3.464 1.00 92.81 172 LEU A C 1
ATOM 1397 O O . LEU A 1 172 ? -5.612 9.231 -4.284 1.00 92.81 172 LEU A O 1
ATOM 1401 N N . GLY A 1 173 ? -4.059 8.435 -2.854 1.00 91.81 173 GLY A N 1
ATOM 1402 C CA . GLY A 1 173 ? -3.121 9.553 -2.932 1.00 91.81 173 GLY A CA 1
ATOM 1403 C C . GLY A 1 173 ? -3.316 10.594 -1.831 1.00 91.81 173 GLY A C 1
ATOM 1404 O O . GLY A 1 173 ? -2.394 11.357 -1.554 1.00 91.81 173 GLY A O 1
ATOM 1405 N N . VAL A 1 174 ? -4.462 10.596 -1.145 1.00 90.56 174 VAL A N 1
ATOM 1406 C CA . VAL A 1 174 ? -4.712 11.477 0.002 1.00 90.56 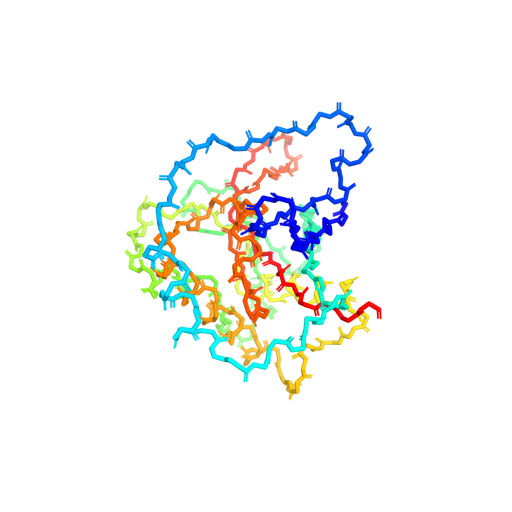174 VAL A CA 1
ATOM 1407 C C . VAL A 1 174 ? -4.390 10.745 1.297 1.00 90.56 174 VAL A C 1
ATOM 1409 O O . VAL A 1 174 ? -4.893 9.646 1.537 1.00 90.56 174 VAL A O 1
ATOM 1412 N N . ALA A 1 175 ? -3.572 11.369 2.144 1.00 89.69 175 ALA A N 1
ATOM 1413 C CA . ALA A 1 175 ? -3.238 10.804 3.441 1.00 89.69 175 ALA A CA 1
ATOM 1414 C C . ALA A 1 175 ? -4.439 10.794 4.398 1.00 89.69 175 ALA A C 1
ATOM 1416 O O . ALA A 1 175 ? -5.212 11.758 4.442 1.00 89.69 175 ALA A O 1
ATOM 1417 N N . LEU A 1 176 ? -4.585 9.733 5.198 1.00 86.44 176 LEU A N 1
ATOM 1418 C CA . LEU A 1 176 ? -5.664 9.670 6.186 1.00 86.44 176 LEU A CA 1
ATOM 1419 C C . LEU A 1 176 ? -5.416 10.674 7.315 1.00 86.44 176 LEU A C 1
ATOM 1421 O O . LEU A 1 176 ? -4.397 10.632 8.011 1.00 86.44 176 LEU A O 1
ATOM 1425 N N . SER A 1 177 ? -6.383 11.567 7.532 1.00 83.50 177 SER A N 1
ATOM 1426 C CA . SER A 1 177 ? -6.370 12.472 8.679 1.00 83.50 177 SER A CA 1
ATOM 1427 C C . SER A 1 177 ? -6.520 11.686 9.989 1.00 83.50 177 SER A C 1
ATOM 1429 O O . SER A 1 177 ? -7.101 10.599 9.992 1.00 83.50 177 SER A O 1
ATOM 1431 N N . PRO A 1 178 ? -6.101 12.245 11.140 1.00 79.94 178 PRO A N 1
ATOM 1432 C CA . PRO A 1 178 ? -6.347 11.610 12.433 1.00 79.94 178 PRO A CA 1
ATOM 1433 C C . PRO A 1 178 ? -7.829 11.262 12.638 1.00 79.94 178 PRO A C 1
ATOM 1435 O O . PRO A 1 178 ? -8.145 10.153 13.053 1.00 79.94 178 PRO A O 1
ATOM 1438 N N . SER A 1 179 ? -8.742 12.172 12.278 1.00 76.75 179 SER A N 1
ATOM 1439 C CA . SER A 1 179 ? -10.187 11.938 12.385 1.00 76.75 179 SER A CA 1
ATOM 1440 C C . SER A 1 179 ? -10.661 10.737 11.568 1.00 76.75 179 SER A C 1
ATOM 1442 O O . SER A 1 179 ? -11.502 9.996 12.062 1.00 76.75 179 SER A O 1
ATOM 1444 N N . LEU A 1 180 ? -10.107 10.514 10.371 1.00 85.81 180 LEU A N 1
ATOM 1445 C CA . LEU A 1 180 ? -10.397 9.331 9.559 1.00 85.81 180 LEU A CA 1
ATOM 1446 C C . LEU A 1 180 ? -9.767 8.071 10.158 1.00 85.81 180 LEU A C 1
ATOM 1448 O O . LEU A 1 180 ? -10.438 7.050 10.249 1.00 85.81 180 LEU A O 1
ATOM 1452 N N . VAL A 1 181 ? -8.524 8.138 10.642 1.00 84.69 181 VAL A N 1
ATOM 1453 C CA . VAL A 1 181 ? -7.864 6.993 11.295 1.00 84.69 181 VAL A CA 1
ATOM 1454 C C . VAL A 1 181 ? -8.686 6.471 12.477 1.00 84.69 181 VAL A C 1
ATOM 1456 O O . VAL A 1 181 ? -8.789 5.265 12.668 1.00 84.69 181 VAL A O 1
ATOM 1459 N N . ALA A 1 182 ? -9.337 7.353 13.236 1.00 79.88 182 ALA A N 1
ATOM 1460 C CA . ALA A 1 182 ? -10.207 6.941 14.337 1.00 79.88 182 ALA A CA 1
ATOM 1461 C C . ALA A 1 182 ? -11.530 6.291 13.923 1.00 79.88 182 ALA A C 1
ATOM 1463 O O . ALA A 1 182 ? -12.204 5.715 14.770 1.00 79.88 182 ALA A O 1
ATOM 1464 N N . GLN A 1 183 ? -11.913 6.401 12.651 1.00 84.19 183 GLN A N 1
ATOM 1465 C CA . GLN A 1 183 ? -13.081 5.715 12.102 1.00 84.19 183 GLN A CA 1
ATOM 1466 C C . GLN A 1 183 ? -12.749 4.306 11.602 1.00 84.19 183 GLN A C 1
ATOM 1468 O O . GLN A 1 183 ? -13.659 3.576 11.199 1.00 84.19 183 GLN A O 1
ATOM 1473 N N . LEU A 1 184 ? -11.467 3.926 11.581 1.00 85.06 184 LEU A N 1
ATOM 1474 C CA . LEU A 1 184 ? -11.075 2.564 11.256 1.00 85.06 184 LEU A CA 1
ATOM 1475 C C . LEU A 1 184 ? -11.639 1.612 12.310 1.00 85.06 184 LEU A C 1
ATOM 1477 O O . LEU A 1 184 ? -11.699 1.922 13.498 1.00 85.06 184 LEU A O 1
ATOM 1481 N N . THR A 1 185 ? -12.032 0.430 11.856 1.00 85.75 185 THR A N 1
ATOM 1482 C CA . THR A 1 185 ? -12.514 -0.667 12.710 1.00 85.75 185 THR A CA 1
ATOM 1483 C C . THR A 1 185 ? -11.778 -1.978 12.438 1.00 85.75 185 THR A C 1
ATOM 1485 O O . THR A 1 185 ? -11.946 -2.945 13.174 1.00 85.75 185 THR A O 1
ATOM 1488 N N . THR A 1 186 ? -10.968 -2.016 11.378 1.00 90.94 186 THR A N 1
ATOM 1489 C CA . THR A 1 186 ? -10.164 -3.160 10.937 1.00 90.94 186 THR A CA 1
ATOM 1490 C C . THR A 1 186 ? -8.822 -2.667 10.407 1.00 90.94 186 THR A C 1
ATOM 1492 O O . THR A 1 186 ? -8.692 -1.496 10.038 1.00 90.94 186 THR A O 1
ATOM 1495 N N . ASP A 1 187 ? -7.824 -3.547 10.385 1.00 95.50 187 ASP A N 1
ATOM 1496 C CA . ASP A 1 187 ? -6.542 -3.248 9.753 1.00 95.50 187 ASP A CA 1
ATOM 1497 C C . ASP A 1 187 ? -6.735 -3.006 8.252 1.00 95.50 187 ASP A C 1
ATOM 1499 O O . ASP A 1 187 ? -7.484 -3.734 7.594 1.00 95.50 187 ASP A O 1
ATOM 1503 N N . ILE A 1 188 ? -6.032 -2.020 7.693 1.00 98.00 188 ILE A N 1
ATOM 1504 C CA . ILE A 1 188 ? -6.113 -1.713 6.260 1.00 98.00 188 ILE A CA 1
ATOM 1505 C C . ILE A 1 188 ? -4.739 -1.498 5.635 1.00 98.00 188 ILE A C 1
ATOM 1507 O O . ILE A 1 188 ? -3.771 -1.116 6.301 1.00 98.00 188 ILE A O 1
ATOM 1511 N N . VAL A 1 189 ? -4.693 -1.668 4.314 1.00 98.44 189 VAL A N 1
ATOM 1512 C CA . VAL A 1 189 ? -3.707 -1.000 3.465 1.00 98.44 189 VAL A CA 1
ATOM 1513 C C . VAL A 1 189 ? -4.392 0.175 2.779 1.00 98.44 189 VAL A C 1
ATOM 1515 O O . VAL A 1 189 ? -5.469 0.031 2.204 1.00 98.44 189 VAL A O 1
ATOM 1518 N N . TRP A 1 190 ? -3.737 1.330 2.826 1.00 97.88 190 TRP A N 1
ATOM 1519 C CA . TRP A 1 190 ? -4.132 2.547 2.129 1.00 97.88 190 TRP A CA 1
ATOM 1520 C C . TRP A 1 190 ? -2.997 3.045 1.232 1.00 97.88 190 TRP A C 1
ATOM 1522 O O . TRP A 1 190 ? -1.836 2.803 1.548 1.00 97.88 190 TRP A O 1
ATOM 1532 N N . PHE A 1 191 ? -3.302 3.740 0.133 1.00 97.19 191 PHE A N 1
ATOM 1533 C CA . PHE A 1 191 ? -2.273 4.303 -0.749 1.00 97.19 191 PHE A CA 1
ATOM 1534 C C . PHE A 1 191 ? -2.220 5.820 -0.633 1.00 97.19 191 PHE A C 1
ATOM 1536 O O . PHE A 1 191 ? -3.184 6.508 -0.969 1.00 97.19 191 PHE A O 1
ATOM 1543 N N . GLU A 1 192 ? -1.074 6.331 -0.193 1.00 95.44 192 GLU A N 1
ATOM 1544 C CA . GLU A 1 192 ? -0.823 7.761 0.006 1.00 95.44 192 GLU A CA 1
ATOM 1545 C C . GLU A 1 192 ? 0.213 8.270 -0.998 1.00 95.44 192 GLU A C 1
ATOM 1547 O O . GLU A 1 192 ? 1.076 7.515 -1.446 1.00 95.44 192 GLU A O 1
ATOM 1552 N N . SER A 1 193 ? 0.106 9.546 -1.374 1.00 95.25 193 SER A N 1
ATOM 1553 C CA . SER A 1 193 ? 1.081 10.210 -2.237 1.00 95.25 193 SER A CA 1
ATOM 1554 C C . SER A 1 193 ? 2.293 10.625 -1.405 1.00 95.25 193 SER A C 1
ATOM 1556 O O . SER A 1 193 ? 2.151 11.378 -0.444 1.00 95.25 193 SER A O 1
ATOM 1558 N N . GLU A 1 194 ? 3.476 10.145 -1.776 1.00 95.12 194 GLU A N 1
ATOM 1559 C CA . GLU A 1 194 ? 4.743 10.448 -1.106 1.00 95.12 194 GLU A CA 1
ATOM 1560 C C . GLU A 1 194 ? 5.791 10.911 -2.124 1.00 95.12 194 GLU A C 1
ATOM 1562 O O . GLU A 1 194 ? 5.792 10.479 -3.281 1.00 95.12 194 GLU A O 1
ATOM 1567 N N . SER A 1 195 ? 6.709 11.767 -1.673 1.00 94.56 195 SER A N 1
ATOM 1568 C CA . SER A 1 195 ? 7.838 12.235 -2.484 1.00 94.56 195 SER A CA 1
ATOM 1569 C C . SER A 1 195 ? 9.017 11.285 -2.340 1.00 94.56 195 SER A C 1
ATOM 1571 O O . SER A 1 195 ? 9.474 11.018 -1.226 1.00 94.56 195 SER A O 1
ATOM 1573 N N . VAL A 1 196 ? 9.556 10.817 -3.463 1.00 93.94 196 VAL A N 1
ATOM 1574 C CA . VAL A 1 196 ? 10.775 10.002 -3.501 1.00 93.94 196 VAL A CA 1
ATOM 1575 C C . VAL A 1 196 ? 11.881 10.693 -4.279 1.00 93.94 196 VAL A C 1
ATOM 1577 O O . VAL A 1 196 ? 11.647 11.334 -5.300 1.00 93.94 196 VAL A O 1
ATOM 1580 N N . THR A 1 197 ? 13.110 10.550 -3.787 1.00 92.81 197 THR A N 1
ATOM 1581 C CA . THR A 1 197 ? 14.298 11.128 -4.423 1.00 92.81 197 THR A CA 1
ATOM 1582 C C . THR A 1 197 ? 14.923 10.102 -5.358 1.00 92.81 197 THR A C 1
ATOM 1584 O O . THR A 1 197 ? 15.384 9.051 -4.912 1.00 92.81 197 THR A O 1
ATOM 1587 N N . LEU A 1 198 ? 14.949 10.406 -6.651 1.00 91.56 198 LEU A N 1
ATOM 1588 C CA . LEU A 1 198 ? 15.624 9.599 -7.663 1.00 91.56 198 LEU A CA 1
ATOM 1589 C C . LEU A 1 198 ? 17.158 9.717 -7.538 1.00 91.56 198 LEU A C 1
ATOM 1591 O O . LEU A 1 198 ? 17.652 10.707 -6.992 1.00 91.56 198 LEU A O 1
ATOM 1595 N N . PRO A 1 199 ? 17.946 8.782 -8.111 1.00 89.25 199 PRO A N 1
ATOM 1596 C CA . PRO A 1 199 ? 19.414 8.845 -8.069 1.00 89.25 199 PRO A CA 1
ATOM 1597 C C . PRO A 1 199 ? 20.017 10.125 -8.667 1.00 89.25 199 PRO A C 1
ATOM 1599 O O . PRO A 1 199 ? 21.108 10.534 -8.289 1.00 89.25 199 PRO A O 1
ATOM 1602 N N . ASN A 1 200 ? 19.300 10.778 -9.585 1.00 89.12 200 ASN A N 1
ATOM 1603 C CA . ASN A 1 200 ? 19.691 12.058 -10.180 1.00 89.12 200 ASN A CA 1
ATOM 1604 C C . ASN A 1 200 ? 19.301 13.285 -9.323 1.00 89.12 200 ASN A C 1
ATOM 1606 O O . ASN A 1 200 ? 19.427 14.414 -9.789 1.00 89.12 200 ASN A O 1
ATOM 1610 N N . GLY A 1 201 ? 18.785 13.080 -8.106 1.00 90.75 201 GLY A N 1
ATOM 1611 C CA . GLY A 1 201 ? 18.354 14.131 -7.181 1.00 90.75 201 GLY A CA 1
ATOM 1612 C C . GLY A 1 201 ? 16.950 14.691 -7.435 1.00 90.75 201 GLY A C 1
ATOM 1613 O O . GLY A 1 201 ? 16.454 15.476 -6.626 1.00 90.75 201 GLY A O 1
ATOM 1614 N N . LYS A 1 202 ? 16.276 14.295 -8.523 1.00 91.25 202 LYS A N 1
ATOM 1615 C CA . LYS A 1 202 ? 14.907 14.737 -8.822 1.00 91.25 202 LYS A CA 1
ATOM 1616 C C . LYS A 1 202 ? 13.915 14.121 -7.831 1.00 91.25 202 LYS A C 1
ATOM 1618 O O . LYS A 1 202 ? 14.013 12.941 -7.509 1.00 91.25 202 LYS A O 1
ATOM 1623 N N . GLN A 1 203 ? 12.936 14.912 -7.396 1.00 93.00 203 GLN A N 1
ATOM 1624 C CA . GLN A 1 203 ? 11.783 14.410 -6.649 1.00 93.00 203 GLN A CA 1
ATOM 1625 C C . GLN A 1 203 ? 10.700 13.901 -7.601 1.00 93.00 203 GLN A C 1
ATOM 1627 O O . GLN A 1 203 ? 10.398 14.539 -8.615 1.00 93.00 203 GLN A O 1
ATOM 1632 N N . GLU A 1 204 ? 10.092 12.777 -7.251 1.00 91.31 204 GLU A N 1
ATOM 1633 C CA . GLU A 1 204 ? 8.940 12.219 -7.947 1.00 91.31 204 GLU A CA 1
ATOM 1634 C C . GLU A 1 204 ? 7.839 11.880 -6.943 1.00 91.31 204 GLU A C 1
ATOM 1636 O O . GLU A 1 204 ? 8.105 11.303 -5.893 1.00 91.31 204 GLU A O 1
ATOM 1641 N N . GLN A 1 205 ? 6.601 12.259 -7.262 1.00 93.44 205 GLN A N 1
ATOM 1642 C CA . GLN A 1 205 ? 5.442 11.923 -6.443 1.00 93.44 205 GLN A CA 1
ATOM 1643 C C . GLN A 1 205 ? 4.951 10.537 -6.837 1.00 93.44 205 GLN A C 1
ATOM 1645 O O . GLN A 1 205 ? 4.547 10.322 -7.982 1.00 93.44 205 GLN A O 1
ATOM 1650 N N . VAL A 1 206 ? 4.893 9.616 -5.880 1.00 94.69 206 VAL A N 1
ATOM 1651 C CA . VAL A 1 206 ? 4.431 8.243 -6.111 1.00 94.69 206 VAL A CA 1
ATOM 1652 C C . VAL A 1 206 ? 3.389 7.791 -5.092 1.00 94.69 206 VAL A C 1
ATOM 1654 O O . VAL A 1 206 ? 3.379 8.255 -3.956 1.00 94.69 206 VAL A O 1
ATOM 1657 N N . LEU A 1 207 ? 2.504 6.881 -5.498 1.00 96.25 207 LEU A N 1
ATOM 1658 C CA . LEU A 1 207 ? 1.597 6.193 -4.582 1.00 96.25 207 LEU A CA 1
ATOM 1659 C C . LEU A 1 207 ? 2.337 5.093 -3.826 1.00 96.25 207 LEU A C 1
ATOM 1661 O O . LEU A 1 207 ? 3.009 4.257 -4.434 1.00 96.25 207 LEU A O 1
ATOM 1665 N N . VAL A 1 208 ? 2.181 5.084 -2.504 1.00 97.19 208 VAL A N 1
ATOM 1666 C CA . VAL A 1 208 ? 2.880 4.174 -1.595 1.00 97.19 208 VAL A CA 1
ATOM 1667 C C . VAL A 1 208 ? 1.876 3.422 -0.719 1.00 97.19 208 VAL A C 1
ATOM 1669 O O . VAL A 1 208 ? 1.017 4.068 -0.114 1.00 97.19 208 VAL A O 1
ATOM 1672 N N . PRO A 1 209 ? 1.984 2.084 -0.586 1.00 97.81 209 PRO A N 1
ATOM 1673 C CA . PRO A 1 209 ? 1.151 1.328 0.340 1.00 97.81 209 PRO A CA 1
ATOM 1674 C C . PRO A 1 209 ? 1.535 1.625 1.792 1.00 97.81 209 PRO A C 1
ATOM 1676 O O . PRO A 1 209 ? 2.694 1.482 2.191 1.00 97.81 209 PRO A O 1
ATOM 1679 N N . LYS A 1 210 ? 0.539 1.949 2.609 1.00 97.94 210 LYS A N 1
ATOM 1680 C CA . LYS A 1 210 ? 0.672 2.256 4.028 1.00 97.94 210 LYS A CA 1
ATOM 1681 C C . LYS A 1 210 ? -0.259 1.389 4.858 1.00 97.94 210 LYS A C 1
ATOM 1683 O O . LYS A 1 210 ? -1.450 1.294 4.575 1.00 97.94 210 LYS A O 1
ATOM 1688 N N . VAL A 1 211 ? 0.296 0.751 5.883 1.00 97.56 211 VAL A N 1
ATOM 1689 C CA . VAL A 1 211 ? -0.444 -0.132 6.788 1.00 97.56 211 VAL A CA 1
ATOM 1690 C C . VAL A 1 211 ? -0.932 0.661 7.992 1.00 97.56 211 VAL A C 1
ATOM 1692 O O . VAL A 1 211 ? -0.141 1.324 8.669 1.00 97.56 211 VAL A O 1
ATOM 1695 N N . TYR A 1 212 ? -2.224 0.548 8.278 1.00 95.56 212 TYR A N 1
ATOM 1696 C CA . TYR A 1 212 ? -2.837 0.990 9.526 1.00 95.56 212 TYR A CA 1
ATOM 1697 C C . TYR A 1 212 ? -3.247 -0.257 10.295 1.00 95.56 212 TYR A C 1
ATOM 1699 O O . TYR A 1 212 ? -4.138 -0.978 9.849 1.00 95.56 212 TYR A O 1
ATOM 1707 N N . ALA A 1 213 ? -2.562 -0.527 11.405 1.00 92.56 213 ALA A N 1
ATOM 1708 C CA . ALA A 1 213 ? -2.759 -1.737 12.192 1.00 92.56 213 ALA A CA 1
ATOM 1709 C C . ALA A 1 213 ? -3.221 -1.405 13.611 1.00 92.56 213 ALA A C 1
ATOM 1711 O O . ALA A 1 213 ? -2.645 -0.537 14.275 1.00 92.56 213 ALA A O 1
ATOM 1712 N N . PHE A 1 214 ? -4.223 -2.125 14.095 1.00 87.56 214 PHE A N 1
ATOM 1713 C CA . PHE A 1 214 ? -4.635 -2.106 15.484 1.00 87.56 214 PHE A CA 1
ATOM 1714 C C . PHE A 1 214 ? -3.615 -2.851 16.339 1.00 87.56 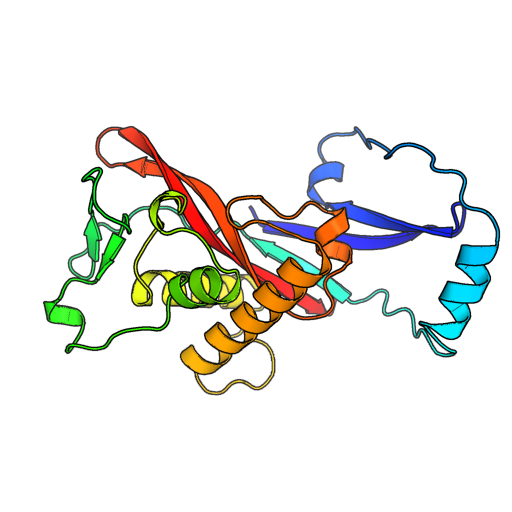214 PHE A C 1
ATOM 1716 O O . PHE A 1 214 ? -3.264 -4.003 16.083 1.00 87.56 214 PHE A O 1
ATOM 1723 N N . ALA A 1 215 ? -3.155 -2.192 17.395 1.00 77.38 215 ALA A N 1
ATOM 1724 C CA . ALA A 1 215 ? -2.301 -2.787 18.407 1.00 77.38 215 ALA A CA 1
ATOM 1725 C C . ALA A 1 215 ? -3.021 -2.784 19.755 1.00 77.38 215 ALA A C 1
ATOM 1727 O O . ALA A 1 215 ? -3.674 -1.802 20.118 1.00 77.38 215 ALA A O 1
ATOM 1728 N N . GLN A 1 216 ? -2.881 -3.889 20.490 1.00 65.31 216 GLN A N 1
ATOM 1729 C CA . GLN A 1 216 ? -3.227 -3.926 21.906 1.00 65.31 216 GLN A CA 1
ATOM 1730 C C . GLN A 1 216 ? -2.095 -3.273 22.705 1.00 65.31 216 GLN A C 1
ATOM 1732 O O . GLN A 1 216 ? -0.915 -3.505 22.420 1.00 65.31 216 GLN A O 1
ATOM 1737 N N . LYS A 1 217 ? -2.480 -2.409 23.640 1.00 56.00 217 LYS A N 1
ATOM 1738 C CA . LYS A 1 217 ? -1.591 -1.678 24.543 1.00 56.00 217 LYS A CA 1
ATOM 1739 C C . LYS A 1 217 ? -0.932 -2.590 25.571 1.00 56.00 217 LYS A C 1
ATOM 1741 O O . LYS A 1 217 ? -1.643 -3.463 26.112 1.00 56.00 217 LYS A O 1
#

Secondary structure (DSSP, 8-state):
-EEEEEEEEETTTTEEEEEEGGGGSS----PPP-----THHHHHHHHHS-S-----TTEEEEEE----PPP-STTEEE---TT-SEEEEE-GGGTTTPPPP-THHHHHHTT--GGGPPPEEE-HHHHHHHHHHHHHHHHSSSSSTT--SHHHHHHHHHHHHHHHHHHHT--TBSPPPHHHHTT--S-EEEEEEEEEE-TTS-EEEEEEEEEEEEEE-

Organism: Bibersteinia trehalosi (NCBI:txid47735)

Foldseek 3Di:
DKWKWAWDQDPVVRDTDIDTPVCVVPPDDDDDDDDPDDPVVVVVCCVVVDDDPPPQSFKIKMWDDFPLPDDPDQQWDADPDPPALEGIEGDPVPCVPDQADDCVVLCVLLVPDPVPRFRAHYGRVVQLVRVQVGCCVGPVDRAAPDDDDSRVRQVVQSVLVSVLCVVVVDDAQDDQDSVSLVVRPAKHWGWHWDWHQDPVRDTGTHTHIMIIHMDGD

Nearest PDB structures (foldseek):
  1nt9-assembly1_A  TM=7.565E-01  e=1.891E+00  Saccharomyces cerevisiae
  1pqv-assembly1_A  TM=7.566E-01  e=2.140E+00  Saccharomyces cerevisiae
  7kef-assembly1_A  TM=7.195E-01  e=2.916E+00  Saccharomyces cerevisiae S288C
  5nqy-assembly1_A  TM=7.312E-01  e=3.103E+00  Neisseria meningitidis
  6upy-assembly1_A  TM=7.416E-01  e=4.229E+00  Saccharomyces cerevisiae S288C

Radius of gyration: 19.47 Å; Cα contacts (8 Å, |Δi|>4): 317; chains: 1; bounding box: 51×42×48 Å

pLDDT: mean 77.96, std 22.18, range [28.5, 98.62]

Solvent-accessible surface area (backbone atoms only — not comparable to full-atom values): 13176 Å² total; per-residue (Å²): 111,75,52,46,39,41,67,41,79,37,82,91,74,75,41,81,44,58,46,49,62,75,52,73,81,50,93,67,90,80,79,80,81,87,76,89,77,65,73,66,58,59,59,51,45,53,73,74,61,53,96,73,78,78,76,66,94,39,62,34,44,37,34,52,68,68,87,71,75,75,83,91,53,86,63,49,42,79,41,86,54,90,86,45,66,33,36,32,38,70,32,69,91,77,41,82,84,60,83,58,78,40,69,66,58,53,38,59,74,70,66,57,56,78,92,72,59,69,34,23,47,37,35,22,64,56,45,52,51,49,47,43,53,46,44,26,75,74,68,76,36,86,54,80,82,88,56,90,52,69,66,63,45,50,50,51,19,36,51,46,30,48,54,51,25,65,76,67,72,57,59,78,45,54,71,81,48,60,72,55,58,62,68,57,88,66,51,26,36,44,41,25,57,44,80,36,70,46,98,88,68,48,77,45,73,20,34,40,74,36,51,42,38,76,41,80,112

InterPro domains:
  IPR024973 ESPR domain [PF13018] (1-31)

Sequence (217 aa):
MNNIYKVIFNKNTQQFVVVSELAKSSGKSSALPKAQVDGLFSLLFENLFGNNINLNDHQEVRTITPNLQLPNNRIYCLNGTPNSTVLVETDPDFTNQKRWLSSDYMFNALRYEPNLVQKRLGDGFYEQRLVREQINRLTGRQFLGNYTDFDSQYKALMNAGVTFAEKFNLRLGVALSPSLVAQLTTDIVWFESESVTLPNGKQEQVLVPKVYAFAQK